Protein AF-A0A3M2GMY9-F1 (afdb_monomer_lite)

Radius of gyration: 31.48 Å; chains: 1; bounding box: 58×40×99 Å

Foldseek 3Di:
DQVQLVVCVVVVVVVSNVVVVVVPYDHDDPVVLPQWFKEKEKEQAAWAWFKDWDWDWDWDAFPVRQIAIETEIEIATDGPDDPDKKKWKWWDDPVDIDIDIWDFPDQRNVVVRVVRVVCRVVLCVPWFVPLVVLRVVVRVVVVVVVPDDDDDDDDDDDDDDDDPPPDPPVCPVVVVSVVVSVVDSYHYGGDHYPRDDDRPGGSTIIMDMDTGRFDKIWMWMAIPVRPDTDDTDIDTGGTPYYDYHYHYPHD

Secondary structure (DSSP, 8-state):
-HHHHHHHHHTT-HHHHHHHHHTTPPP--TTTTTT-EEEEEEEEEEEPPEEEEEEEEEEEE-TTS-EEEEEEEEEEEE-SS-S---EEEEEE-SS-EEEEE-EEEEEHHHHHHHHHHHHHHHHHHHHTTHHHHHHHHHHHHHHHHTTS--PPPPP-------------TT-HHHHHHHHHHTT-SEEE--PPP-----TTSEEEEEEEEEEE-SEEEEEEEEETTSS-BPPPEEEEE-TT-EEEEEEEE--

Structure (mmCIF, N/CA/C/O backbone):
data_AF-A0A3M2GMY9-F1
#
_entry.id   AF-A0A3M2GMY9-F1
#
loop_
_atom_site.group_PDB
_atom_site.id
_atom_site.type_symbol
_atom_site.label_atom_id
_atom_site.label_alt_id
_atom_site.label_comp_id
_atom_site.label_asym_id
_atom_site.label_entity_id
_atom_site.label_seq_id
_atom_site.pdbx_PDB_ins_code
_atom_site.Cartn_x
_atom_site.Cartn_y
_atom_site.Cartn_z
_atom_site.occupancy
_atom_site.B_iso_or_equiv
_atom_site.auth_seq_id
_atom_site.auth_comp_id
_atom_site.auth_asym_id
_atom_site.auth_atom_id
_atom_site.pdbx_PDB_model_num
ATOM 1 N N . LEU A 1 1 ? 4.707 -14.661 -11.065 1.00 81.62 1 LEU A N 1
ATOM 2 C CA . LEU A 1 1 ? 5.305 -15.835 -10.391 1.00 81.62 1 LEU A CA 1
ATOM 3 C C . LEU A 1 1 ? 6.779 -15.955 -10.750 1.00 81.62 1 LEU A C 1
ATOM 5 O O . LEU A 1 1 ? 7.578 -16.137 -9.848 1.00 81.62 1 LEU A O 1
ATOM 9 N N . ASP A 1 2 ? 7.147 -15.726 -12.008 1.00 83.69 2 ASP A N 1
ATOM 10 C CA . ASP A 1 2 ? 8.536 -15.824 -12.492 1.00 83.69 2 ASP A CA 1
ATOM 11 C C . ASP A 1 2 ? 9.538 -14.968 -11.713 1.00 83.69 2 ASP A C 1
ATOM 13 O O . ASP A 1 2 ? 10.601 -15.455 -11.345 1.00 83.69 2 ASP A O 1
ATOM 17 N N . ASP A 1 3 ? 9.187 -13.730 -11.347 1.00 81.19 3 ASP A N 1
ATOM 18 C CA . ASP A 1 3 ? 10.099 -12.909 -10.539 1.00 81.19 3 ASP A CA 1
ATOM 19 C C . ASP A 1 3 ? 10.319 -13.465 -9.119 1.00 81.19 3 ASP A C 1
ATOM 21 O O . ASP A 1 3 ? 11.390 -13.291 -8.534 1.00 81.19 3 ASP A O 1
ATOM 25 N N . LEU A 1 4 ? 9.331 -14.182 -8.570 1.00 88.12 4 LEU A N 1
ATOM 26 C CA . LEU A 1 4 ? 9.475 -14.874 -7.289 1.00 88.12 4 LEU A CA 1
ATOM 27 C C . LEU A 1 4 ? 10.380 -16.100 -7.435 1.00 88.12 4 LEU A C 1
ATOM 29 O O . LEU A 1 4 ? 11.251 -16.299 -6.593 1.00 88.12 4 LEU A O 1
ATOM 33 N N . VAL A 1 5 ? 10.239 -16.867 -8.524 1.00 90.12 5 VAL A N 1
ATOM 34 C CA . VAL A 1 5 ? 11.142 -17.987 -8.845 1.00 90.12 5 VAL A CA 1
ATOM 35 C C . VAL A 1 5 ? 12.574 -17.486 -9.030 1.00 90.12 5 VAL A C 1
ATOM 37 O O . VAL A 1 5 ? 13.492 -18.033 -8.421 1.00 90.12 5 VAL A O 1
ATOM 40 N N . ARG A 1 6 ? 12.777 -16.415 -9.806 1.00 85.62 6 ARG A N 1
ATOM 41 C CA . ARG A 1 6 ? 14.085 -15.778 -10.017 1.00 85.62 6 ARG A CA 1
ATOM 42 C C . ARG A 1 6 ? 14.701 -15.311 -8.706 1.00 85.62 6 ARG A C 1
ATOM 44 O O . ARG A 1 6 ? 15.844 -15.643 -8.412 1.00 85.62 6 ARG A O 1
ATOM 51 N N . THR A 1 7 ? 13.946 -14.560 -7.905 1.00 87.50 7 THR A N 1
ATOM 52 C CA . THR A 1 7 ? 14.438 -14.026 -6.628 1.00 87.50 7 THR A CA 1
ATOM 53 C C . THR A 1 7 ? 14.795 -15.152 -5.664 1.00 87.50 7 THR A C 1
ATOM 55 O O . THR A 1 7 ? 15.877 -15.127 -5.090 1.00 87.50 7 THR A O 1
ATOM 58 N N . ALA A 1 8 ? 13.941 -16.170 -5.537 1.00 91.81 8 ALA A N 1
ATOM 59 C CA . ALA A 1 8 ? 14.228 -17.335 -4.708 1.00 91.81 8 ALA A CA 1
ATOM 60 C C . ALA A 1 8 ? 15.459 -18.109 -5.213 1.00 91.81 8 ALA A C 1
ATOM 62 O O . ALA A 1 8 ? 16.300 -18.510 -4.416 1.00 91.81 8 ALA A O 1
ATOM 63 N N . THR A 1 9 ? 15.627 -18.240 -6.533 1.00 89.00 9 THR A N 1
ATOM 64 C CA . THR A 1 9 ? 16.809 -18.872 -7.146 1.00 89.00 9 THR A CA 1
ATOM 65 C C . THR A 1 9 ? 18.092 -18.099 -6.830 1.00 89.00 9 THR A C 1
ATOM 67 O O . THR A 1 9 ? 19.066 -18.694 -6.378 1.00 89.00 9 THR A O 1
ATOM 70 N N . LEU A 1 10 ? 18.090 -16.773 -7.004 1.00 86.12 10 LEU A N 1
ATOM 71 C CA . LEU A 1 10 ? 19.251 -15.915 -6.734 1.00 86.12 10 LEU A CA 1
ATOM 72 C C . LEU A 1 10 ? 19.601 -15.835 -5.242 1.00 86.12 10 LEU A C 1
ATOM 74 O O . LEU A 1 10 ? 20.776 -15.754 -4.898 1.00 86.12 10 LEU A O 1
ATOM 78 N N . MET A 1 11 ? 18.596 -15.877 -4.364 1.00 91.50 11 MET A N 1
ATOM 79 C CA . MET A 1 11 ? 18.777 -15.875 -2.907 1.00 91.50 11 MET A CA 1
ATOM 80 C C . MET A 1 11 ? 19.060 -17.271 -2.332 1.00 91.50 11 MET A C 1
ATOM 82 O O . MET A 1 11 ? 19.210 -17.404 -1.123 1.00 91.50 11 MET A O 1
ATOM 86 N N . GLN A 1 12 ? 19.132 -18.306 -3.179 1.00 91.88 12 GLN A N 1
ATOM 87 C CA . GLN A 1 12 ? 19.315 -19.707 -2.777 1.00 91.88 12 GLN A CA 1
ATOM 88 C C . GLN A 1 12 ? 18.212 -20.236 -1.835 1.00 91.88 12 GLN A C 1
ATOM 90 O O . GLN A 1 12 ? 18.436 -21.129 -1.024 1.00 91.88 12 GLN A O 1
ATOM 95 N N . PHE A 1 13 ? 16.994 -19.714 -1.969 1.00 95.88 13 PHE A N 1
ATOM 96 C CA . PHE A 1 13 ? 15.800 -20.141 -1.238 1.00 95.88 13 PHE A CA 1
ATOM 97 C C . PHE A 1 13 ? 15.106 -21.278 -1.995 1.00 95.88 13 PHE A C 1
ATOM 99 O O . PHE A 1 13 ? 14.153 -21.065 -2.748 1.00 95.88 13 PHE A O 1
ATOM 106 N N . SER A 1 14 ? 15.644 -22.493 -1.870 1.00 93.94 14 SER A N 1
ATOM 107 C CA . SER A 1 14 ? 15.208 -23.650 -2.663 1.00 93.94 14 SER A CA 1
ATOM 108 C C . SER A 1 14 ? 13.755 -24.047 -2.408 1.00 93.94 14 SER A C 1
ATOM 110 O O . SER A 1 14 ? 13.037 -24.326 -3.364 1.00 93.94 14 SER A O 1
ATOM 112 N N . GLU A 1 15 ? 13.299 -24.024 -1.152 1.00 96.38 15 GLU A N 1
ATOM 113 C CA . GLU A 1 15 ? 11.921 -24.398 -0.803 1.00 96.38 15 GLU A CA 1
ATOM 114 C C . GLU A 1 15 ? 10.902 -23.433 -1.423 1.00 96.38 15 GLU A C 1
ATOM 116 O O . GLU A 1 15 ? 9.921 -23.849 -2.043 1.00 96.38 15 GLU A O 1
ATOM 121 N N . GLU A 1 16 ? 11.149 -22.127 -1.315 1.00 95.38 16 GLU A N 1
ATOM 122 C CA . GLU A 1 16 ? 10.315 -21.090 -1.910 1.00 95.38 16 GLU A CA 1
ATOM 123 C C . GLU A 1 16 ? 10.342 -21.156 -3.432 1.00 95.38 16 GLU A C 1
ATOM 125 O O . GLU A 1 16 ? 9.288 -21.062 -4.064 1.00 95.38 16 GLU A O 1
ATOM 130 N N . ARG A 1 17 ? 11.524 -21.351 -4.030 1.00 94.75 17 ARG A N 1
ATOM 131 C CA . ARG A 1 17 ? 11.668 -21.528 -5.478 1.00 94.75 17 ARG A CA 1
ATOM 132 C C . ARG A 1 17 ? 10.787 -22.676 -5.957 1.00 94.75 17 ARG A C 1
ATOM 134 O O . ARG A 1 17 ? 9.989 -22.476 -6.870 1.00 94.75 17 ARG A O 1
ATOM 141 N N . ASP A 1 18 ? 10.899 -23.842 -5.330 1.00 95.69 18 ASP A N 1
ATOM 142 C CA . ASP A 1 18 ? 10.163 -25.045 -5.728 1.00 95.69 18 ASP A CA 1
ATOM 143 C C . ASP A 1 18 ? 8.656 -24.859 -5.527 1.00 95.69 18 ASP A C 1
ATOM 145 O O . ASP A 1 18 ? 7.854 -25.228 -6.387 1.00 95.69 18 ASP A O 1
ATOM 149 N N . ARG A 1 19 ? 8.259 -24.171 -4.451 1.00 96.44 19 ARG A N 1
ATOM 150 C CA . ARG A 1 19 ? 6.870 -23.767 -4.223 1.00 96.44 19 ARG A CA 1
ATOM 151 C C . ARG A 1 19 ? 6.339 -22.851 -5.327 1.00 96.44 19 ARG A C 1
ATOM 153 O O . ARG A 1 19 ? 5.201 -23.023 -5.761 1.00 96.44 19 ARG A O 1
ATOM 160 N N . PHE A 1 20 ? 7.116 -21.866 -5.774 1.00 95.19 20 PHE A N 1
ATOM 161 C CA . PHE A 1 20 ? 6.693 -20.946 -6.832 1.00 95.19 20 PHE A CA 1
ATOM 162 C C . PHE A 1 20 ? 6.674 -21.609 -8.212 1.00 95.19 20 PHE A C 1
ATOM 164 O O . PHE A 1 20 ? 5.768 -21.322 -8.993 1.00 95.19 20 PHE A O 1
ATOM 171 N N . LEU A 1 21 ? 7.606 -22.525 -8.488 1.00 93.94 21 LEU A N 1
ATOM 172 C CA . LEU A 1 21 ? 7.587 -23.376 -9.681 1.00 93.94 21 LEU A CA 1
ATOM 173 C C . LEU A 1 21 ? 6.323 -24.244 -9.712 1.00 93.94 21 LEU A C 1
ATOM 175 O O . LEU A 1 21 ? 5.591 -24.234 -10.698 1.00 93.94 21 LEU A O 1
ATOM 179 N N . ALA A 1 22 ? 5.999 -24.914 -8.601 1.00 95.88 22 A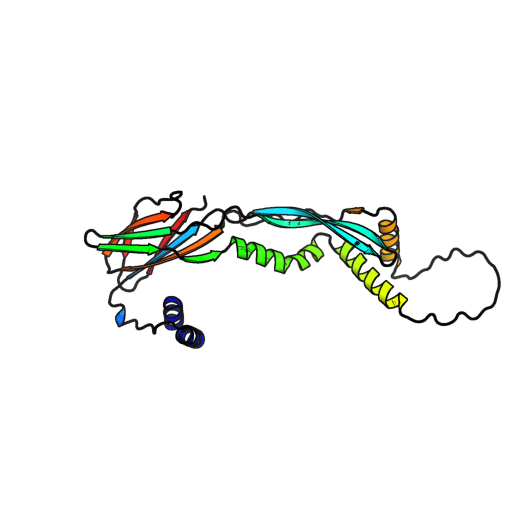LA A N 1
ATOM 180 C CA . ALA A 1 22 ? 4.787 -25.724 -8.474 1.00 95.88 22 ALA A CA 1
ATOM 181 C C . ALA A 1 22 ? 3.494 -24.898 -8.614 1.00 95.88 22 ALA A C 1
ATOM 183 O O . ALA A 1 22 ? 2.479 -25.407 -9.083 1.00 95.88 22 ALA A O 1
ATOM 184 N N . ALA A 1 23 ? 3.528 -23.614 -8.246 1.00 95.00 23 ALA A N 1
AT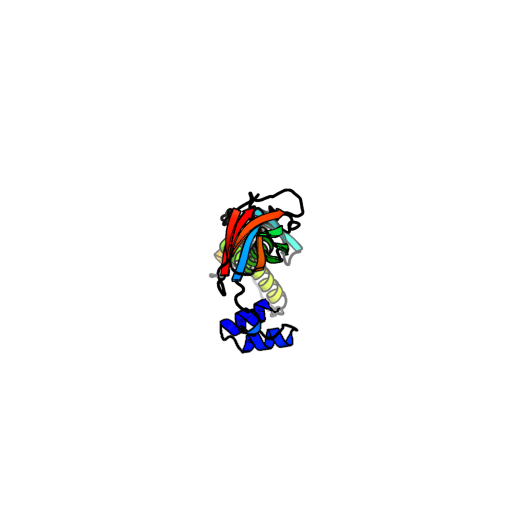OM 185 C CA . ALA A 1 23 ? 2.423 -22.678 -8.442 1.00 95.00 23 ALA A CA 1
ATOM 186 C C . ALA A 1 23 ? 2.291 -22.159 -9.892 1.00 95.00 23 ALA A C 1
ATOM 188 O O . ALA A 1 23 ? 1.403 -21.348 -10.156 1.00 95.00 23 ALA A O 1
ATOM 189 N N . GLY A 1 24 ? 3.148 -22.606 -10.819 1.00 92.44 24 GLY A N 1
ATOM 190 C CA . GLY A 1 24 ? 3.119 -22.240 -12.239 1.00 92.44 24 GLY A CA 1
ATOM 191 C C . GLY A 1 24 ? 4.148 -21.187 -12.656 1.00 92.44 24 GLY A C 1
ATOM 192 O O . GLY A 1 24 ? 3.991 -20.584 -13.712 1.00 92.44 24 GLY A O 1
ATOM 193 N N . GLY A 1 25 ? 5.165 -20.914 -11.835 1.00 89.56 25 GLY A N 1
ATOM 194 C CA . GLY A 1 25 ? 6.296 -20.076 -12.236 1.00 89.56 25 GLY A CA 1
ATOM 195 C C . GLY A 1 25 ? 7.268 -20.813 -13.160 1.00 89.56 25 GLY A C 1
ATOM 196 O O . GLY A 1 25 ? 7.406 -22.034 -13.086 1.00 89.56 25 GLY A O 1
ATOM 197 N N . HIS A 1 26 ? 7.971 -20.069 -14.010 1.00 90.25 26 HIS A N 1
ATOM 198 C CA . HIS A 1 26 ? 8.968 -20.632 -14.919 1.00 90.25 26 HIS A CA 1
ATOM 199 C C . HIS A 1 26 ? 10.367 -20.718 -14.284 1.00 90.25 26 HIS A C 1
ATOM 201 O O . HIS A 1 26 ? 10.736 -19.818 -13.523 1.00 90.25 26 HIS A O 1
ATOM 207 N N . PRO A 1 27 ? 11.161 -21.769 -14.592 1.00 86.38 27 PRO A N 1
ATOM 208 C CA . PRO A 1 27 ? 12.556 -21.861 -14.175 1.00 86.38 27 PRO A CA 1
ATOM 209 C C . PRO A 1 27 ? 13.344 -20.627 -14.594 1.00 86.38 27 PRO A C 1
ATOM 211 O O . PRO A 1 27 ? 13.257 -20.181 -15.736 1.00 86.38 27 PRO A O 1
ATOM 214 N N . TYR A 1 28 ? 14.121 -20.092 -13.656 1.00 82.56 28 TYR A N 1
ATOM 215 C CA . TYR A 1 28 ? 15.036 -19.005 -13.948 1.00 82.56 28 TYR A CA 1
ATOM 216 C C . TYR A 1 28 ? 16.372 -19.571 -14.421 1.00 82.56 28 TYR A C 1
ATOM 218 O O . TYR A 1 28 ? 17.081 -20.200 -13.634 1.00 82.56 28 TYR A O 1
ATOM 226 N N . ASP A 1 29 ? 16.711 -19.326 -15.683 1.00 76.31 29 ASP A N 1
ATOM 227 C CA . ASP A 1 29 ? 18.039 -19.586 -16.224 1.00 76.31 29 ASP A CA 1
ATOM 228 C C . ASP A 1 29 ? 18.727 -18.247 -16.564 1.00 76.31 29 ASP A C 1
ATOM 230 O O . ASP A 1 29 ? 18.320 -17.556 -17.504 1.00 76.31 29 ASP A O 1
ATOM 234 N N . PRO A 1 30 ? 19.770 -17.852 -15.810 1.00 67.06 30 PRO A N 1
ATOM 235 C CA . PRO A 1 30 ? 20.496 -16.612 -16.065 1.00 67.06 30 PRO A CA 1
ATOM 236 C C . PRO A 1 30 ? 21.234 -16.615 -17.413 1.00 67.06 30 PRO A C 1
ATOM 238 O O . PRO A 1 30 ? 21.613 -15.547 -17.887 1.00 67.06 30 PRO A O 1
ATOM 241 N N . ALA A 1 31 ? 21.443 -17.777 -18.046 1.00 65.56 31 ALA A N 1
ATOM 242 C CA . ALA A 1 31 ? 22.054 -17.859 -19.369 1.00 65.56 31 ALA A CA 1
ATOM 243 C C . ALA A 1 31 ? 21.086 -17.466 -20.500 1.00 65.56 31 ALA A C 1
ATOM 245 O O . ALA A 1 31 ? 21.539 -17.010 -21.550 1.00 65.56 31 ALA A O 1
ATOM 246 N N . THR A 1 32 ? 19.768 -17.595 -20.299 1.00 63.25 32 THR A N 1
ATOM 247 C CA . THR A 1 32 ? 18.759 -17.280 -21.327 1.00 63.25 32 THR A CA 1
ATOM 248 C C . THR A 1 32 ? 18.362 -15.800 -21.366 1.00 63.25 32 THR A C 1
ATOM 250 O O . THR A 1 32 ? 17.859 -15.340 -22.387 1.00 63.25 32 THR A O 1
ATOM 253 N N . GLU A 1 33 ? 18.610 -15.031 -20.298 1.00 64.31 33 GLU A N 1
ATOM 254 C CA . GLU A 1 33 ? 18.360 -13.575 -20.249 1.00 64.31 33 GLU A CA 1
ATOM 255 C C . GLU A 1 33 ? 19.404 -12.743 -21.023 1.00 64.31 33 GLU A C 1
ATOM 257 O O . GLU A 1 33 ? 19.238 -11.533 -21.180 1.00 64.31 33 GLU A O 1
ATOM 262 N N . GLY A 1 34 ? 20.462 -13.371 -21.547 1.00 68.25 34 GLY A N 1
ATOM 263 C CA . GLY A 1 34 ? 21.512 -12.691 -22.306 1.00 68.25 34 GLY A CA 1
ATOM 264 C C . GLY A 1 34 ? 22.198 -11.574 -21.509 1.00 68.25 34 GLY A C 1
ATOM 265 O O . GLY A 1 34 ? 22.395 -11.665 -20.297 1.00 68.25 34 GLY A O 1
ATOM 266 N N . ASP A 1 35 ? 22.572 -10.498 -22.199 1.00 82.94 35 ASP A N 1
ATOM 267 C CA . ASP A 1 35 ? 23.180 -9.307 -21.593 1.00 82.94 35 ASP A CA 1
ATOM 268 C C . ASP A 1 35 ? 22.142 -8.224 -21.241 1.00 82.94 35 ASP A C 1
ATOM 270 O O . ASP A 1 35 ? 22.479 -7.047 -21.124 1.00 82.94 35 ASP A O 1
ATOM 274 N N . LEU A 1 36 ? 20.865 -8.594 -21.066 1.00 88.19 36 LEU A N 1
ATOM 275 C CA . LEU A 1 36 ? 19.815 -7.643 -20.696 1.00 88.19 36 LEU A CA 1
ATOM 276 C C . LEU A 1 36 ? 20.062 -7.054 -19.297 1.00 88.19 36 LEU A C 1
ATOM 278 O O . LEU A 1 36 ? 20.514 -7.725 -18.366 1.00 88.19 36 LEU A O 1
ATOM 282 N N . GLY A 1 37 ? 19.739 -5.773 -19.140 1.00 91.06 37 GLY A N 1
ATOM 283 C CA . GLY A 1 37 ? 19.599 -5.109 -17.849 1.00 91.06 37 GLY A CA 1
ATOM 284 C C . GLY A 1 37 ? 18.142 -5.075 -17.387 1.00 91.06 37 GLY A C 1
ATOM 285 O O . GLY A 1 37 ? 17.209 -5.280 -18.162 1.00 91.06 37 GLY A O 1
ATOM 286 N N . SER A 1 38 ? 17.932 -4.804 -16.100 1.00 91.44 38 SER A N 1
ATOM 287 C CA . SER A 1 38 ? 16.604 -4.652 -15.496 1.00 91.44 38 SER A CA 1
ATOM 288 C C . SER A 1 38 ? 16.359 -3.204 -15.088 1.00 91.44 38 SER A C 1
ATOM 290 O O . SER A 1 38 ? 17.142 -2.634 -14.336 1.00 91.44 38 SER A O 1
ATOM 292 N N . LEU A 1 39 ? 15.227 -2.630 -15.483 1.00 95.50 39 LEU A N 1
ATOM 293 C CA . LEU A 1 39 ? 14.719 -1.378 -14.928 1.00 95.50 39 LEU A CA 1
ATOM 294 C C . LEU A 1 39 ? 13.598 -1.691 -13.940 1.00 95.50 39 LEU A C 1
ATOM 296 O O . LEU A 1 39 ? 12.550 -2.185 -14.354 1.00 95.50 39 LEU A O 1
ATOM 300 N N . LEU A 1 40 ? 13.796 -1.399 -12.652 1.00 96.44 40 LEU A N 1
ATOM 301 C CA . LEU A 1 40 ? 12.751 -1.486 -11.632 1.00 96.44 40 LEU A CA 1
ATOM 302 C C . LEU A 1 40 ? 12.290 -0.085 -11.225 1.00 96.44 40 LEU A C 1
ATOM 304 O O . LEU A 1 40 ? 13.024 0.674 -10.593 1.00 96.44 40 LEU A O 1
ATOM 308 N N . VAL A 1 41 ? 11.041 0.229 -11.542 1.00 97.62 41 VAL A N 1
ATOM 309 C CA . VAL A 1 41 ? 10.399 1.483 -11.153 1.00 97.62 41 VAL A CA 1
ATOM 310 C C . VAL A 1 41 ? 9.563 1.247 -9.900 1.00 97.62 41 VAL A C 1
ATOM 312 O O . VAL A 1 41 ? 8.634 0.437 -9.910 1.00 97.62 41 VAL A O 1
ATOM 315 N N . VAL A 1 42 ? 9.896 1.958 -8.825 1.00 97.62 42 VAL A N 1
ATOM 316 C CA . VAL A 1 42 ? 9.189 1.955 -7.541 1.00 97.62 42 VAL A CA 1
ATOM 317 C C . VAL A 1 42 ? 8.328 3.205 -7.462 1.00 97.62 42 VAL A C 1
ATOM 319 O O . VAL A 1 42 ? 8.844 4.315 -7.487 1.00 97.62 42 VAL A O 1
ATOM 322 N N . ILE A 1 43 ? 7.015 3.036 -7.369 1.00 96.50 43 ILE A N 1
ATOM 323 C CA . ILE A 1 43 ? 6.058 4.138 -7.444 1.00 96.50 43 ILE A CA 1
ATOM 324 C C . ILE A 1 43 ? 5.320 4.257 -6.115 1.00 96.50 43 ILE A C 1
ATOM 326 O O . ILE A 1 43 ? 4.617 3.335 -5.690 1.00 96.50 43 ILE A O 1
ATOM 330 N N . TYR A 1 44 ? 5.463 5.407 -5.465 1.00 95.69 44 TYR A N 1
ATOM 331 C CA . TYR A 1 44 ? 4.719 5.780 -4.267 1.00 95.69 44 TYR A CA 1
ATOM 332 C C . TYR A 1 44 ? 3.411 6.440 -4.683 1.00 95.69 44 TYR A C 1
ATOM 334 O O . TYR A 1 44 ? 3.396 7.571 -5.153 1.00 95.69 44 TYR A O 1
ATOM 342 N N . ALA A 1 45 ? 2.314 5.698 -4.548 1.00 93.81 45 ALA A N 1
ATOM 343 C CA . ALA A 1 45 ? 1.022 6.065 -5.104 1.00 93.81 45 ALA A CA 1
ATOM 344 C C . ALA A 1 45 ? 0.054 6.549 -4.020 1.00 93.81 45 ALA A C 1
ATOM 346 O O . ALA A 1 45 ? -0.332 5.788 -3.124 1.00 93.81 45 ALA A O 1
ATOM 347 N N . GLY A 1 46 ? -0.378 7.803 -4.155 1.00 91.94 46 GLY A N 1
ATOM 348 C CA . GLY A 1 46 ? -1.395 8.456 -3.341 1.00 91.94 46 GLY A CA 1
ATOM 349 C C . GLY A 1 46 ? -0.978 8.729 -1.897 1.00 91.94 46 GLY A C 1
ATOM 350 O O . GLY A 1 46 ? -0.018 8.170 -1.369 1.00 91.94 46 GLY A O 1
ATOM 351 N N . LYS A 1 47 ? -1.749 9.572 -1.210 1.00 91.56 47 LYS A N 1
ATOM 352 C CA . LYS A 1 47 ? -1.557 9.852 0.221 1.00 91.56 47 LYS A CA 1
ATOM 353 C C . LYS A 1 47 ? -1.953 8.668 1.102 1.00 91.56 47 LYS A C 1
ATOM 355 O O . LYS A 1 47 ? -3.117 8.266 1.105 1.00 91.56 47 LYS A O 1
ATOM 360 N N . GLY A 1 48 ? -1.027 8.188 1.935 1.00 92.50 48 GLY A N 1
ATOM 361 C CA . GLY A 1 48 ? -1.308 7.154 2.936 1.00 92.50 48 GLY A CA 1
ATOM 362 C C . GLY A 1 48 ? -2.389 7.565 3.940 1.00 92.50 48 GLY A C 1
ATOM 363 O O . GLY A 1 48 ? -2.728 8.751 4.040 1.00 92.50 48 GLY A O 1
ATOM 364 N N . PRO A 1 49 ? -2.963 6.616 4.695 1.00 93.69 49 PRO A N 1
ATOM 365 C CA . PRO A 1 49 ? -4.064 6.900 5.608 1.00 93.69 49 PRO A CA 1
ATOM 366 C C . PRO A 1 49 ? -3.637 7.823 6.756 1.00 93.69 49 PRO A C 1
ATOM 368 O O . PRO A 1 49 ? -2.466 7.899 7.125 1.00 93.69 49 PRO A O 1
ATOM 371 N N . ILE A 1 50 ? -4.606 8.509 7.359 1.00 94.38 50 ILE A N 1
ATOM 372 C CA . ILE A 1 50 ? -4.406 9.262 8.605 1.00 94.38 50 ILE A CA 1
ATOM 373 C C . ILE A 1 50 ? -5.118 8.568 9.749 1.00 94.38 50 ILE A C 1
ATOM 375 O O . ILE A 1 50 ? -6.178 7.983 9.568 1.00 94.38 50 ILE A O 1
ATOM 379 N N . LYS A 1 51 ? -4.543 8.639 10.941 1.00 94.25 51 LYS A N 1
ATOM 380 C CA . LYS A 1 51 ? -5.160 8.104 12.148 1.00 94.25 51 LYS A CA 1
ATOM 381 C C . LYS A 1 51 ? -5.981 9.207 12.813 1.00 94.25 51 LYS A C 1
ATOM 383 O O . LYS A 1 51 ? -5.445 10.272 13.109 1.00 94.25 51 LYS A O 1
ATOM 388 N N . VAL A 1 52 ? -7.268 8.959 13.014 1.00 93.62 52 VAL A N 1
ATOM 389 C CA . VAL A 1 52 ? -8.224 9.877 13.646 1.00 93.62 52 VAL A CA 1
ATOM 390 C C . VAL A 1 52 ? -8.809 9.240 14.901 1.00 93.62 52 VAL A C 1
ATOM 392 O O . VAL A 1 52 ? -8.842 8.016 15.022 1.00 93.62 52 VAL A O 1
ATOM 395 N N . GLU A 1 53 ? -9.249 10.063 15.847 1.00 91.88 53 GLU A N 1
ATOM 396 C CA . GLU A 1 53 ? -10.003 9.589 17.008 1.00 91.88 53 GLU A CA 1
ATOM 397 C C . GLU A 1 53 ? -11.469 9.391 16.613 1.00 91.88 53 GLU A C 1
ATOM 399 O O . GLU A 1 53 ? -12.073 10.230 15.948 1.00 91.88 53 GLU A O 1
ATOM 404 N N . THR A 1 54 ? -12.050 8.271 17.020 1.00 89.12 54 THR A N 1
ATOM 405 C CA . THR A 1 54 ? -13.480 7.990 16.925 1.00 89.12 54 THR A CA 1
ATOM 406 C C . THR A 1 54 ? -13.985 7.616 18.308 1.00 89.12 54 THR A C 1
ATOM 408 O O . THR A 1 54 ? -13.401 6.765 18.973 1.00 89.12 54 THR A O 1
ATOM 411 N N . ARG A 1 55 ? -15.078 8.243 18.747 1.00 87.12 55 ARG A N 1
ATOM 412 C CA . ARG A 1 55 ? -15.736 7.905 20.011 1.00 87.12 55 ARG A CA 1
ATOM 413 C C . ARG A 1 55 ? -16.831 6.888 19.749 1.00 87.12 55 ARG A C 1
ATOM 415 O O . ARG A 1 55 ? -17.864 7.215 19.166 1.00 87.12 55 ARG A O 1
ATOM 422 N N . THR A 1 56 ? -16.594 5.657 20.173 1.00 82.12 56 THR A N 1
ATOM 423 C CA . THR A 1 56 ? -17.550 4.561 20.031 1.00 82.12 56 THR A CA 1
ATOM 424 C C . THR A 1 56 ? -18.313 4.392 21.335 1.00 82.12 56 THR A C 1
ATOM 426 O O . THR A 1 56 ? -17.712 4.302 22.406 1.00 82.12 56 THR A O 1
ATOM 429 N N . ARG A 1 57 ? -19.643 4.335 21.239 1.00 85.00 57 ARG A N 1
ATOM 430 C CA . ARG A 1 57 ? -20.516 3.980 22.359 1.00 85.00 57 ARG A CA 1
ATOM 431 C C . ARG A 1 57 ? -20.746 2.475 22.356 1.00 85.00 57 ARG A C 1
ATOM 433 O O . ARG A 1 57 ? -21.206 1.925 21.360 1.00 85.00 57 ARG A O 1
ATOM 440 N N . VAL A 1 58 ? -20.402 1.822 23.457 1.00 80.62 58 VAL A N 1
ATOM 441 C CA . VAL A 1 58 ? -20.591 0.389 23.676 1.00 80.62 58 VAL A CA 1
ATOM 442 C C . VAL A 1 58 ? -21.628 0.230 24.775 1.00 80.62 58 VAL A C 1
ATOM 444 O O . VAL A 1 58 ? -21.366 0.579 25.922 1.00 80.62 58 VAL A O 1
ATOM 447 N N . SER A 1 59 ? -22.802 -0.281 24.422 1.00 83.12 59 SER A N 1
ATOM 448 C CA . SER A 1 59 ? -23.896 -0.509 25.365 1.00 83.12 59 SER A CA 1
ATOM 449 C C . SER A 1 59 ? -23.994 -1.995 25.682 1.00 83.12 59 SER A C 1
ATOM 451 O O . SER A 1 59 ? -24.142 -2.812 24.773 1.00 83.12 59 SER A O 1
ATOM 453 N N . ILE A 1 60 ? -23.884 -2.350 26.960 1.00 80.44 60 ILE A N 1
ATOM 454 C CA . ILE A 1 60 ? -23.915 -3.739 27.424 1.00 80.44 60 ILE A CA 1
ATOM 455 C C . ILE A 1 60 ? -24.965 -3.863 28.532 1.00 80.44 60 ILE A C 1
ATOM 457 O O . ILE A 1 60 ? -24.862 -3.152 29.533 1.00 80.44 60 ILE A O 1
ATOM 461 N N . PRO A 1 61 ? -25.974 -4.739 28.379 1.00 79.44 61 PRO A N 1
ATOM 462 C CA . PRO A 1 61 ? -26.909 -5.029 29.455 1.00 79.44 61 PRO A CA 1
ATOM 463 C C . PRO A 1 61 ? -26.215 -5.825 30.563 1.00 79.44 61 PRO A C 1
ATOM 465 O O . PRO A 1 61 ? -25.442 -6.747 30.296 1.00 79.44 61 PRO A O 1
ATOM 468 N N . ASP A 1 62 ? -26.502 -5.477 31.810 1.00 79.06 62 ASP A N 1
ATOM 469 C CA . ASP A 1 62 ? -26.108 -6.268 32.968 1.00 79.06 62 ASP A CA 1
ATOM 470 C C . ASP A 1 62 ? -27.080 -7.434 33.228 1.00 79.06 62 ASP A C 1
ATOM 472 O O . ASP A 1 62 ? -28.113 -7.597 32.572 1.00 79.06 62 ASP A O 1
ATOM 476 N N . SER A 1 63 ? -26.766 -8.263 34.224 1.00 75.31 63 SER A N 1
ATOM 477 C CA . SER A 1 63 ? -27.593 -9.411 34.618 1.00 75.31 63 SER A CA 1
ATOM 478 C C . SER A 1 63 ? -28.935 -9.051 35.273 1.00 75.31 63 SER A C 1
ATOM 480 O O . SER A 1 63 ? -29.690 -9.962 35.632 1.00 75.31 63 SER A O 1
ATOM 482 N N . SER A 1 64 ? -29.218 -7.764 35.476 1.00 78.19 64 SER A N 1
ATOM 483 C CA . SER A 1 64 ? -30.515 -7.207 35.884 1.00 78.19 64 SER A CA 1
ATOM 484 C C . SER A 1 64 ? -31.291 -6.584 34.718 1.00 78.19 64 SER A C 1
ATOM 486 O O . SER A 1 64 ? -32.428 -6.168 34.916 1.00 78.19 64 SER A O 1
ATOM 488 N N . GLY A 1 65 ? -30.724 -6.553 33.508 1.00 75.81 65 GLY A N 1
ATOM 489 C CA . GLY A 1 65 ? -31.347 -5.956 32.326 1.00 75.81 65 GLY A CA 1
ATOM 490 C C . GLY A 1 65 ? -31.126 -4.446 32.195 1.00 75.81 65 GLY A C 1
ATOM 491 O O . GLY A 1 65 ? -31.666 -3.841 31.272 1.00 75.81 65 GLY A O 1
ATOM 492 N N . ILE A 1 66 ? -30.326 -3.831 33.071 1.00 80.81 66 ILE A N 1
ATOM 493 C CA . ILE A 1 66 ? -29.959 -2.415 32.967 1.00 80.81 66 ILE A CA 1
ATOM 494 C C . ILE A 1 66 ? -28.852 -2.284 31.922 1.00 80.81 66 ILE A C 1
ATOM 496 O O . ILE A 1 66 ? -27.846 -2.992 31.969 1.00 80.81 66 ILE A O 1
ATOM 500 N N . VAL A 1 67 ? -29.037 -1.381 30.961 1.00 81.06 67 VAL A N 1
ATOM 501 C CA . VAL A 1 67 ? -28.071 -1.144 29.883 1.00 81.06 67 VAL A CA 1
ATOM 502 C C . VAL A 1 67 ? -27.037 -0.118 30.328 1.00 81.06 67 VAL A C 1
ATOM 504 O O . VAL A 1 67 ? -27.353 1.056 30.498 1.00 81.06 67 VAL A O 1
ATOM 507 N N . HIS A 1 68 ? -25.785 -0.553 30.447 1.00 79.88 68 HIS A N 1
ATOM 508 C CA . HIS A 1 68 ? -24.646 0.310 30.753 1.00 79.88 68 HIS A CA 1
ATOM 509 C C . HIS A 1 68 ? -23.991 0.764 29.454 1.00 79.88 68 HIS A C 1
ATOM 511 O O . HIS A 1 68 ? -23.560 -0.069 28.654 1.00 79.88 68 HIS A O 1
ATOM 517 N N . THR A 1 69 ? -23.918 2.075 29.225 1.00 81.75 69 THR A N 1
ATOM 518 C CA . THR A 1 69 ? -23.310 2.648 28.018 1.00 81.75 69 THR A CA 1
ATOM 519 C C . THR A 1 69 ? -21.948 3.245 28.331 1.00 81.75 69 THR A C 1
ATOM 521 O O . THR A 1 69 ? -21.828 4.193 29.098 1.00 81.75 69 THR A O 1
ATOM 524 N N . PHE A 1 70 ? -20.918 2.728 27.675 1.00 79.94 70 PHE A N 1
ATOM 525 C CA . PHE A 1 70 ? -19.544 3.194 27.794 1.00 79.94 70 PHE A CA 1
ATOM 526 C C . PHE A 1 70 ? -19.155 3.980 26.547 1.00 79.94 70 PHE A C 1
ATOM 528 O O . PHE A 1 70 ? -19.301 3.481 25.432 1.00 79.94 70 PHE A O 1
ATOM 535 N N . THR A 1 71 ? -18.625 5.189 26.715 1.00 82.25 71 THR A N 1
ATOM 536 C CA . THR A 1 71 ? -18.028 5.947 25.604 1.00 82.25 71 THR A CA 1
ATOM 537 C C . THR A 1 71 ? -16.518 5.761 25.622 1.00 82.25 71 THR A C 1
ATOM 539 O O . THR A 1 71 ? -15.878 6.124 26.605 1.00 82.25 71 THR A O 1
ATOM 542 N N . VAL A 1 72 ? -15.955 5.212 24.541 1.00 81.81 72 VAL A N 1
ATOM 543 C CA . VAL A 1 72 ? -14.521 4.907 24.417 1.00 81.81 72 VAL A CA 1
ATOM 544 C C . VAL A 1 72 ? -13.937 5.634 23.206 1.00 81.81 72 VAL A C 1
ATOM 546 O O . VAL A 1 72 ? -14.436 5.472 22.089 1.00 81.81 72 VAL A O 1
ATOM 549 N N . ALA A 1 73 ? -12.869 6.413 23.403 1.00 84.69 73 ALA A N 1
ATOM 550 C CA . ALA A 1 73 ? -12.090 6.968 22.298 1.00 84.69 73 ALA A CA 1
ATOM 551 C C . ALA A 1 73 ? -11.137 5.916 21.736 1.00 84.69 73 ALA A C 1
ATOM 553 O O . ALA A 1 73 ? -10.290 5.364 22.440 1.00 84.69 73 ALA A O 1
ATOM 554 N N . LEU A 1 74 ? -11.266 5.654 20.441 1.00 86.94 74 LEU A N 1
ATOM 555 C CA . LEU A 1 74 ? -10.456 4.683 19.731 1.00 86.94 74 LEU A CA 1
ATOM 556 C C . LEU A 1 74 ? -9.816 5.315 18.509 1.00 86.94 74 LEU A C 1
ATOM 558 O O . LEU A 1 74 ? -10.443 6.117 17.813 1.00 86.94 74 LEU A O 1
ATOM 562 N N . PRO A 1 75 ? -8.574 4.932 18.202 1.00 90.81 75 PRO A N 1
ATOM 563 C CA . PRO A 1 75 ? -7.997 5.291 16.931 1.00 90.81 75 PRO A CA 1
ATOM 564 C C . PRO A 1 75 ? -8.681 4.535 15.790 1.00 90.81 75 PRO A C 1
ATOM 566 O O . PRO A 1 75 ? -8.970 3.345 15.902 1.00 90.81 75 PRO A O 1
ATOM 569 N N . LYS A 1 76 ? -8.834 5.205 14.652 1.00 92.44 76 LYS A N 1
ATOM 570 C CA . LYS A 1 76 ? -9.251 4.615 13.381 1.00 92.44 76 LYS A CA 1
ATOM 571 C C . LYS A 1 76 ? -8.391 5.179 12.255 1.00 92.44 76 LYS A C 1
ATOM 573 O O . LYS A 1 76 ? -8.109 6.375 12.239 1.00 92.44 76 LYS A O 1
ATOM 578 N N . PHE A 1 77 ? -7.966 4.340 11.313 1.00 93.69 77 PHE A N 1
ATOM 579 C CA . PHE A 1 77 ? -7.354 4.838 10.083 1.00 93.69 77 PHE A CA 1
ATOM 580 C C . PHE A 1 77 ? -8.438 5.297 9.103 1.00 93.69 77 PHE A C 1
ATOM 582 O O . PHE A 1 77 ? -9.408 4.590 8.846 1.00 93.69 77 PHE A O 1
ATOM 589 N N . GLN A 1 78 ? -8.263 6.497 8.564 1.00 92.50 78 GLN A N 1
ATOM 590 C CA . GLN A 1 78 ? -9.075 7.076 7.510 1.00 92.50 78 GLN A CA 1
ATOM 591 C C . GLN A 1 78 ? -8.248 7.097 6.214 1.00 92.50 78 GLN A C 1
ATOM 593 O O . GLN A 1 78 ? -7.226 7.795 6.154 1.00 92.50 78 GLN A O 1
ATOM 598 N N . PRO A 1 79 ? -8.657 6.338 5.182 1.00 91.69 79 PRO A N 1
ATOM 599 C CA . PRO A 1 79 ? -8.033 6.379 3.865 1.00 91.69 79 PRO A CA 1
ATOM 600 C C . PRO A 1 79 ? -8.074 7.789 3.265 1.00 91.69 79 PRO A C 1
ATOM 602 O O . PRO A 1 79 ? -9.082 8.486 3.377 1.00 91.69 79 PRO A O 1
ATOM 605 N N . ARG A 1 80 ? -6.990 8.199 2.597 1.00 89.44 80 ARG A N 1
ATOM 606 C CA . ARG A 1 80 ? -6.926 9.453 1.816 1.00 89.44 80 ARG A CA 1
ATOM 607 C C . ARG A 1 80 ? -6.828 9.226 0.306 1.00 89.44 80 ARG A C 1
ATOM 609 O O . ARG A 1 80 ? -6.894 10.179 -0.458 1.00 89.44 80 ARG A O 1
ATOM 616 N N . TYR A 1 81 ? -6.705 7.974 -0.113 1.00 80.12 81 TYR A N 1
ATOM 617 C CA . TYR A 1 81 ? -6.555 7.552 -1.498 1.00 80.12 81 TYR A CA 1
ATOM 618 C C . TYR A 1 81 ? -7.506 6.382 -1.766 1.00 80.12 81 TYR A C 1
ATOM 620 O O . TYR A 1 81 ? -7.628 5.487 -0.932 1.00 80.12 81 TYR A O 1
ATOM 628 N N . GLN A 1 82 ? -8.194 6.393 -2.912 1.00 66.56 82 GLN A N 1
ATOM 629 C CA . GLN A 1 82 ? -9.283 5.450 -3.216 1.00 66.56 82 GLN A CA 1
ATOM 630 C C . GLN A 1 82 ? -8.913 4.348 -4.231 1.00 66.56 82 GLN A C 1
ATOM 632 O O . GLN A 1 82 ? -9.782 3.790 -4.896 1.00 66.56 82 GLN A O 1
ATOM 637 N N . GLY A 1 83 ? -7.628 3.996 -4.356 1.00 64.88 83 GLY A N 1
ATOM 638 C CA . GLY A 1 83 ? -7.225 2.674 -4.864 1.00 64.88 83 GLY A CA 1
ATOM 639 C C . GLY A 1 83 ? -7.343 2.409 -6.371 1.00 64.88 83 GLY A C 1
ATOM 640 O O . GLY A 1 83 ? -7.147 1.268 -6.784 1.00 64.88 83 GLY A O 1
ATOM 641 N N . ARG A 1 84 ? -7.635 3.411 -7.211 1.00 73.56 84 ARG A N 1
ATOM 642 C CA . ARG A 1 84 ? -7.886 3.208 -8.658 1.00 73.56 84 ARG A CA 1
ATOM 643 C C . ARG A 1 84 ? -6.707 3.501 -9.593 1.00 73.56 84 ARG A C 1
ATOM 645 O O . ARG A 1 84 ? -6.813 3.238 -10.792 1.00 73.56 84 ARG A O 1
ATOM 652 N N . ARG A 1 85 ? -5.584 4.006 -9.078 1.00 86.56 85 ARG A N 1
ATOM 653 C CA . ARG A 1 85 ? -4.445 4.395 -9.916 1.00 86.56 85 ARG A CA 1
ATOM 654 C C . ARG A 1 85 ? -3.556 3.199 -10.249 1.00 86.56 85 ARG A C 1
ATOM 656 O O . ARG A 1 85 ? -3.192 2.393 -9.385 1.00 86.56 85 ARG A O 1
ATOM 663 N N . ARG A 1 86 ? -3.197 3.091 -11.520 1.00 93.75 86 ARG A N 1
ATOM 664 C CA . ARG A 1 86 ? -2.150 2.221 -12.065 1.00 93.75 86 ARG A CA 1
ATOM 665 C C . ARG A 1 86 ? -1.296 3.066 -12.987 1.00 93.75 86 ARG A C 1
ATOM 667 O O . ARG A 1 86 ? -1.801 4.006 -13.597 1.00 93.75 86 ARG A O 1
ATOM 674 N N . TYR A 1 87 ? -0.029 2.718 -13.107 1.00 96.00 87 TYR A N 1
ATOM 675 C CA . TYR A 1 87 ? 0.919 3.504 -13.872 1.00 96.00 87 TYR A CA 1
ATOM 676 C C . TYR A 1 87 ? 1.327 2.750 -15.121 1.00 96.00 87 TYR A C 1
ATOM 678 O O . TYR A 1 87 ? 1.605 1.550 -15.086 1.00 96.00 87 TYR A O 1
ATOM 686 N N . LYS A 1 88 ? 1.356 3.469 -16.235 1.00 97.12 88 LYS A N 1
ATOM 687 C CA . LYS A 1 88 ? 2.024 3.046 -17.453 1.00 97.12 88 LYS A CA 1
ATOM 688 C C . LYS A 1 88 ? 3.465 3.533 -17.362 1.00 97.12 88 LYS A C 1
ATOM 690 O O . LYS A 1 88 ? 3.697 4.720 -17.140 1.00 97.12 88 LYS A O 1
ATOM 695 N N . VAL A 1 89 ? 4.408 2.617 -17.526 1.00 97.69 89 VAL A N 1
ATOM 696 C CA . VAL A 1 89 ? 5.841 2.909 -17.575 1.00 97.69 89 VAL A CA 1
ATOM 697 C C . VAL A 1 89 ? 6.317 2.645 -18.991 1.00 97.69 89 VAL A C 1
ATOM 699 O O . VAL A 1 89 ? 6.058 1.573 -19.536 1.00 97.69 89 VAL A O 1
ATOM 702 N N . VAL A 1 90 ? 6.976 3.633 -19.583 1.00 97.38 90 VAL A N 1
ATOM 703 C CA . VAL A 1 90 ? 7.514 3.578 -20.940 1.00 97.38 90 VAL A CA 1
ATOM 704 C C . VAL A 1 90 ? 8.999 3.896 -20.868 1.00 97.38 90 VAL A C 1
ATOM 706 O O . VAL A 1 90 ? 9.361 4.966 -20.388 1.00 97.38 90 VAL A O 1
ATOM 709 N N . ALA A 1 91 ? 9.836 2.986 -21.352 1.00 97.19 91 ALA A N 1
ATOM 710 C CA . ALA A 1 91 ? 11.246 3.242 -21.618 1.00 97.19 91 ALA A CA 1
ATOM 711 C C . ALA A 1 91 ? 11.420 3.341 -23.136 1.00 97.19 91 ALA A C 1
ATOM 713 O O . ALA A 1 91 ? 10.983 2.443 -23.858 1.00 97.19 91 ALA A O 1
ATOM 714 N N . ALA A 1 92 ? 11.980 4.444 -23.625 1.00 96.62 92 ALA A N 1
ATOM 715 C CA . ALA A 1 92 ? 12.158 4.693 -25.053 1.00 96.62 92 ALA A CA 1
ATOM 716 C C . ALA A 1 92 ? 13.621 5.011 -25.381 1.00 96.62 92 ALA A C 1
ATOM 718 O O . ALA A 1 92 ? 14.223 5.876 -24.757 1.00 96.62 92 ALA A O 1
ATOM 719 N N . SER A 1 93 ? 14.164 4.314 -26.364 1.00 93.81 93 SER A N 1
ATOM 720 C CA . SER A 1 93 ? 15.419 4.581 -27.066 1.00 93.81 93 SER A CA 1
ATOM 721 C C . SER A 1 93 ? 15.069 5.084 -28.483 1.00 93.81 93 SER A C 1
ATOM 723 O O . SER A 1 93 ? 13.919 4.916 -28.900 1.00 93.81 93 SER A O 1
ATOM 725 N N . PRO A 1 94 ? 15.988 5.712 -29.245 1.00 90.50 94 PRO A N 1
ATOM 726 C CA . PRO A 1 94 ? 15.723 6.075 -30.640 1.00 90.50 94 PRO A CA 1
ATOM 727 C C . PRO A 1 94 ? 15.200 4.919 -31.510 1.00 90.50 94 PRO A C 1
ATOM 729 O O . PRO A 1 94 ? 14.381 5.157 -32.395 1.00 90.50 94 PRO A O 1
ATOM 732 N N . ASP A 1 95 ? 15.624 3.685 -31.220 1.00 87.44 95 ASP A N 1
ATOM 733 C CA . ASP A 1 95 ? 15.317 2.504 -32.039 1.00 87.44 95 ASP A CA 1
ATOM 734 C C . ASP A 1 95 ? 14.167 1.641 -31.494 1.00 87.44 95 ASP A C 1
ATOM 736 O O . ASP A 1 95 ? 13.558 0.879 -32.246 1.00 87.44 95 ASP A O 1
ATOM 740 N N . ASP A 1 96 ? 13.856 1.734 -30.196 1.00 88.12 96 ASP A N 1
ATOM 741 C CA . ASP A 1 96 ? 12.899 0.837 -29.539 1.00 88.12 96 ASP A CA 1
ATOM 742 C C . ASP A 1 96 ? 12.155 1.520 -28.384 1.00 88.12 96 ASP A C 1
ATOM 744 O O . ASP A 1 96 ? 12.668 2.416 -27.714 1.00 88.12 96 ASP A O 1
ATOM 748 N N . SER A 1 97 ? 10.933 1.076 -28.101 1.00 92.75 97 SER A N 1
ATOM 749 C CA . SER A 1 97 ? 10.201 1.494 -26.913 1.00 92.75 97 SER A CA 1
ATOM 750 C C . SER A 1 97 ? 9.436 0.340 -26.291 1.00 92.75 97 SER A C 1
ATOM 752 O O . SER A 1 97 ? 8.502 -0.213 -26.872 1.00 92.75 97 SER A O 1
ATOM 754 N N . LEU A 1 98 ? 9.759 0.057 -25.032 1.00 94.31 98 LEU A N 1
ATOM 755 C CA . LEU A 1 98 ? 9.038 -0.921 -24.238 1.00 94.31 98 LEU A CA 1
ATOM 756 C C . LEU A 1 98 ? 8.087 -0.229 -23.274 1.00 94.31 98 LEU A C 1
ATOM 758 O O . LEU A 1 98 ? 8.384 0.791 -22.650 1.00 94.31 98 LEU A O 1
ATOM 762 N N . THR A 1 99 ? 6.914 -0.834 -23.130 1.00 95.81 99 THR A N 1
ATOM 763 C CA . THR A 1 99 ? 5.854 -0.364 -22.249 1.00 95.81 99 THR A CA 1
ATOM 764 C C . THR A 1 99 ? 5.448 -1.478 -21.300 1.00 95.81 99 THR A C 1
ATOM 766 O O . THR A 1 99 ? 5.198 -2.603 -21.721 1.00 95.81 99 THR A O 1
ATOM 769 N N . THR A 1 100 ? 5.281 -1.146 -20.025 1.00 95.81 100 THR A N 1
ATOM 770 C CA . THR A 1 100 ? 4.705 -2.046 -19.024 1.00 95.81 100 THR A CA 1
ATOM 771 C C . THR A 1 100 ? 3.714 -1.307 -18.124 1.00 95.81 100 THR A C 1
ATOM 773 O O . THR A 1 100 ? 3.580 -0.079 -18.172 1.00 95.81 100 THR A O 1
ATOM 776 N N . ARG A 1 101 ? 2.984 -2.060 -17.302 1.00 96.25 101 ARG A N 1
ATOM 777 C CA . ARG A 1 101 ? 2.077 -1.527 -16.283 1.00 96.25 101 ARG A CA 1
ATOM 778 C C . ARG A 1 101 ? 2.592 -1.874 -14.897 1.00 96.25 101 ARG A C 1
ATOM 780 O O . ARG A 1 101 ? 3.111 -2.964 -14.675 1.00 96.25 101 ARG A O 1
ATOM 787 N N . SER A 1 102 ? 2.399 -0.957 -13.961 1.00 95.81 102 SER A N 1
ATOM 788 C CA . SER A 1 102 ? 2.713 -1.208 -12.563 1.00 95.81 102 SER A CA 1
ATOM 789 C C . SER A 1 102 ? 1.736 -2.197 -11.924 1.00 95.81 102 SER A C 1
ATOM 791 O O . SER A 1 102 ? 0.547 -2.256 -12.258 1.00 95.81 102 SER A O 1
ATOM 793 N N . VAL A 1 103 ? 2.238 -2.937 -10.943 1.00 94.50 103 VAL A N 1
ATOM 794 C CA . VAL A 1 103 ? 1.483 -3.837 -10.070 1.00 94.50 103 VAL A CA 1
ATOM 795 C C . VAL A 1 103 ? 1.586 -3.359 -8.626 1.00 94.50 103 VAL A C 1
ATOM 797 O O . VAL A 1 103 ? 2.597 -2.786 -8.230 1.00 94.50 103 VAL A O 1
ATOM 800 N N . VAL A 1 104 ? 0.542 -3.569 -7.821 1.00 94.12 104 VAL A N 1
ATOM 801 C CA . VAL A 1 104 ? 0.574 -3.207 -6.394 1.00 94.12 104 VAL A CA 1
ATOM 802 C C . VAL A 1 104 ? 1.418 -4.233 -5.654 1.00 94.12 104 VAL A C 1
ATOM 804 O O . VAL A 1 104 ? 1.031 -5.394 -5.566 1.00 94.12 104 VAL A O 1
ATOM 807 N N . ALA A 1 105 ? 2.553 -3.792 -5.119 1.00 93.88 105 ALA A N 1
ATOM 808 C CA . ALA A 1 105 ? 3.414 -4.616 -4.281 1.00 93.88 105 ALA A CA 1
ATOM 809 C C . ALA A 1 105 ? 3.000 -4.539 -2.807 1.00 93.88 105 ALA A C 1
ATOM 811 O O . ALA A 1 105 ? 3.032 -5.545 -2.105 1.00 93.88 105 ALA A O 1
ATOM 812 N N . ALA A 1 106 ? 2.567 -3.362 -2.343 1.00 93.56 106 ALA A N 1
ATOM 813 C CA . ALA A 1 106 ? 2.053 -3.186 -0.990 1.00 93.56 106 ALA A CA 1
ATOM 814 C C . ALA A 1 106 ? 0.869 -2.215 -0.956 1.00 93.56 106 ALA A C 1
ATOM 816 O O . ALA A 1 106 ? 0.958 -1.097 -1.465 1.00 93.56 106 ALA A O 1
ATOM 817 N N . ASP A 1 107 ? -0.216 -2.625 -0.298 1.00 93.81 107 ASP A N 1
ATOM 818 C CA . ASP A 1 107 ? -1.329 -1.746 0.060 1.00 93.81 107 ASP A CA 1
ATOM 819 C C . ASP A 1 107 ? -1.172 -1.295 1.517 1.00 93.81 107 ASP A C 1
ATOM 821 O O . ASP A 1 107 ? -1.560 -1.986 2.462 1.00 93.81 107 ASP A O 1
ATOM 825 N N . ILE A 1 108 ? -0.537 -0.136 1.698 1.00 93.69 108 ILE A N 1
ATOM 826 C CA . ILE A 1 108 ? -0.215 0.416 3.019 1.00 93.69 108 ILE A CA 1
ATOM 827 C C . ILE A 1 108 ? -1.489 0.794 3.771 1.00 93.69 108 ILE A C 1
ATOM 829 O O . ILE A 1 108 ? -1.554 0.643 4.988 1.00 93.69 108 ILE A O 1
ATOM 833 N N . THR A 1 109 ? -2.513 1.255 3.053 1.00 92.19 109 THR A N 1
ATOM 834 C CA . THR A 1 109 ? -3.800 1.644 3.643 1.00 92.19 109 THR A CA 1
ATOM 835 C C . THR A 1 109 ? -4.467 0.455 4.325 1.00 92.19 109 THR A C 1
ATOM 837 O O . THR A 1 109 ? -4.787 0.517 5.513 1.00 92.19 109 THR A O 1
ATOM 840 N N . THR A 1 110 ? -4.594 -0.651 3.596 1.00 92.50 110 THR A N 1
ATOM 841 C CA . THR A 1 110 ? -5.193 -1.893 4.092 1.00 92.50 110 THR A CA 1
ATOM 842 C C . THR A 1 110 ? -4.334 -2.517 5.191 1.00 92.50 110 THR A C 1
ATOM 844 O O . THR A 1 110 ? -4.849 -2.989 6.205 1.00 92.50 110 THR A O 1
ATOM 847 N N . LEU A 1 111 ? -3.007 -2.479 5.036 1.00 93.31 111 LEU A N 1
ATOM 848 C CA . LEU A 1 111 ? -2.078 -2.994 6.041 1.00 93.31 111 LEU A CA 1
ATOM 849 C C . LEU A 1 111 ? -2.153 -2.207 7.356 1.00 93.31 111 LEU A C 1
ATOM 851 O O . LEU A 1 111 ? -2.121 -2.804 8.432 1.00 93.31 111 LEU A O 1
ATOM 855 N N . ALA A 1 112 ? -2.268 -0.880 7.282 1.00 92.94 112 ALA A N 1
ATOM 856 C CA . ALA A 1 112 ? -2.396 -0.020 8.451 1.00 92.94 112 ALA A CA 1
ATOM 857 C C . ALA A 1 112 ? -3.696 -0.304 9.215 1.00 92.94 112 ALA A C 1
ATOM 859 O O . ALA A 1 112 ? -3.668 -0.419 10.441 1.00 92.94 112 ALA A O 1
ATOM 860 N N . GLU A 1 113 ? -4.814 -0.469 8.504 1.00 91.94 113 GLU A N 1
ATOM 861 C CA . GLU A 1 113 ? -6.096 -0.844 9.105 1.00 91.94 113 GLU A CA 1
ATOM 862 C C . GLU A 1 113 ? -6.020 -2.212 9.791 1.00 91.94 113 GLU A C 1
ATOM 864 O O . GLU A 1 113 ? -6.372 -2.331 10.966 1.00 91.94 113 GLU A O 1
ATOM 869 N N . LYS A 1 114 ? -5.476 -3.223 9.105 1.00 93.31 114 LYS A N 1
ATOM 870 C CA . LYS A 1 114 ? -5.297 -4.564 9.673 1.00 93.31 114 LYS A CA 1
ATOM 871 C C . LYS A 1 114 ? -4.411 -4.543 10.922 1.00 93.31 114 LYS A C 1
ATOM 873 O O . LYS A 1 114 ? -4.812 -5.040 11.968 1.00 93.31 114 LYS A O 1
ATOM 878 N N . SER A 1 115 ? -3.252 -3.892 10.841 1.00 92.56 115 SER A N 1
ATOM 879 C CA . SER A 1 115 ? -2.309 -3.761 11.960 1.00 92.56 115 SER A CA 1
ATOM 880 C C . SER A 1 115 ? -2.921 -3.037 13.163 1.00 92.56 115 SER A C 1
ATOM 882 O O . SER A 1 115 ? -2.647 -3.388 14.314 1.00 92.56 115 SER A O 1
ATOM 884 N N . LEU A 1 116 ? -3.771 -2.032 12.920 1.00 90.88 116 LEU A N 1
ATOM 885 C CA . LEU A 1 116 ? -4.505 -1.362 13.986 1.00 90.88 116 LEU A CA 1
ATOM 886 C C . LEU A 1 116 ? -5.503 -2.311 14.643 1.00 90.88 116 LEU A C 1
ATOM 888 O O . LEU A 1 116 ? -5.496 -2.415 15.868 1.00 90.88 116 LEU A O 1
ATOM 892 N N . ASN A 1 117 ? -6.304 -3.015 13.840 1.00 88.75 117 ASN A N 1
ATOM 893 C CA . ASN A 1 117 ? -7.302 -3.972 14.312 1.00 88.75 117 ASN A CA 1
ATOM 894 C C . ASN A 1 117 ? -6.678 -5.072 15.178 1.00 88.75 117 ASN A C 1
ATOM 896 O O . ASN A 1 117 ? -7.177 -5.330 16.274 1.00 88.75 117 ASN A O 1
ATOM 900 N N . ASP A 1 118 ? -5.535 -5.623 14.766 1.00 91.00 118 ASP A N 1
ATOM 901 C CA . ASP A 1 118 ? -4.800 -6.644 15.528 1.00 91.00 118 ASP A CA 1
ATOM 902 C C . ASP A 1 118 ? -4.356 -6.135 16.914 1.00 91.00 118 ASP A C 1
ATOM 904 O O . ASP A 1 118 ? -4.243 -6.897 17.875 1.00 91.00 118 ASP A O 1
ATOM 908 N N . ARG A 1 119 ? -4.125 -4.823 17.047 1.00 88.12 119 ARG A N 1
ATOM 909 C CA . ARG A 1 119 ? -3.677 -4.178 18.291 1.00 88.12 119 ARG A CA 1
ATOM 910 C C . ARG A 1 119 ? -4.810 -3.550 19.094 1.00 88.12 119 ARG A C 1
ATOM 912 O O . ARG A 1 119 ? -4.561 -3.146 20.233 1.00 88.12 119 ARG A O 1
ATOM 919 N N . LEU A 1 120 ? -6.031 -3.471 18.553 1.00 82.69 120 LEU A N 1
ATOM 920 C CA . LEU A 1 120 ? -7.148 -2.792 19.213 1.00 82.69 120 LEU A CA 1
ATOM 921 C C . LEU A 1 120 ? -7.390 -3.357 20.610 1.00 82.69 120 LEU A C 1
ATOM 923 O O . LEU A 1 120 ? -7.533 -2.575 21.540 1.00 82.69 120 LEU A O 1
ATOM 927 N N . GLY A 1 121 ? -7.344 -4.680 20.796 1.00 77.12 121 GLY A N 1
ATOM 928 C CA . GLY A 1 121 ? -7.522 -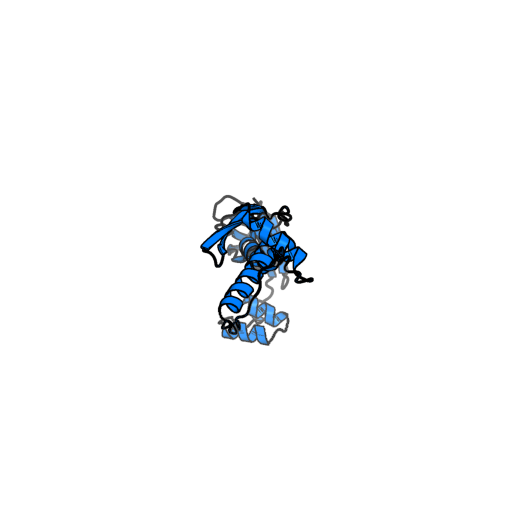5.310 22.112 1.00 77.12 121 GLY A CA 1
ATOM 929 C C . GLY A 1 121 ? -6.547 -4.793 23.180 1.00 77.12 121 GLY A C 1
ATOM 930 O O . GLY A 1 121 ? -6.952 -4.470 24.296 1.00 77.12 121 GLY A O 1
ATOM 931 N N . LEU A 1 122 ? -5.267 -4.640 22.827 1.00 79.81 122 LEU A N 1
ATOM 932 C CA . LEU A 1 122 ? -4.262 -4.075 23.731 1.00 79.81 122 LEU A CA 1
ATOM 933 C C . LEU A 1 122 ? -4.464 -2.569 23.937 1.00 79.81 122 LEU A C 1
ATOM 935 O O . LEU A 1 122 ? -4.232 -2.063 25.033 1.00 79.81 122 LEU A O 1
ATOM 939 N N . ILE A 1 123 ? -4.894 -1.850 22.898 1.00 77.56 123 ILE A N 1
ATOM 940 C CA . ILE A 1 123 ? -5.219 -0.424 22.996 1.00 77.56 123 ILE A CA 1
ATOM 941 C C . ILE A 1 123 ? -6.384 -0.232 23.969 1.00 77.56 123 ILE A C 1
ATOM 943 O O . ILE A 1 123 ? -6.234 0.548 24.899 1.00 77.56 123 ILE A O 1
ATOM 947 N N . TYR A 1 124 ? -7.460 -1.020 23.864 1.00 75.56 124 TYR A N 1
ATOM 948 C CA . TYR A 1 124 ? -8.558 -1.032 24.837 1.00 75.56 124 TYR A CA 1
ATOM 949 C C . TYR A 1 124 ? -8.059 -1.268 26.264 1.00 75.56 124 TYR A C 1
ATOM 951 O O . TYR A 1 124 ? -8.494 -0.583 27.186 1.00 75.56 124 TYR A O 1
ATOM 959 N N . LEU A 1 125 ? -7.132 -2.212 26.459 1.00 69.19 125 LEU A N 1
ATOM 960 C CA . LEU A 1 125 ? -6.557 -2.484 27.777 1.00 69.19 125 LEU A CA 1
ATOM 961 C C . LEU A 1 125 ? -5.789 -1.275 28.340 1.00 69.19 125 LEU A C 1
ATOM 963 O O . LEU A 1 125 ? -5.843 -1.036 29.547 1.00 69.19 125 LEU A O 1
ATOM 967 N N . LYS A 1 126 ? -5.083 -0.526 27.482 1.00 71.31 126 LYS A N 1
ATOM 968 C CA . LYS A 1 126 ? -4.215 0.595 27.875 1.00 71.31 126 LYS A CA 1
ATOM 969 C C . LYS A 1 126 ? -4.933 1.948 27.976 1.00 71.31 126 LYS A C 1
ATOM 971 O O . LYS A 1 126 ? -4.628 2.681 28.902 1.00 71.31 126 LYS A O 1
ATOM 976 N N . SER A 1 127 ? -5.858 2.281 27.072 1.00 63.62 127 SER A N 1
ATOM 977 C CA . SER A 1 127 ? -6.395 3.648 26.886 1.00 63.62 127 SER A CA 1
ATOM 978 C C . SER A 1 127 ? -7.667 3.981 27.678 1.00 63.62 127 SER A C 1
ATOM 980 O O . SER A 1 127 ? -8.227 5.062 27.519 1.00 63.62 127 SER A O 1
ATOM 982 N N . GLY A 1 128 ? -8.173 3.054 28.497 1.00 59.12 128 GLY A N 1
ATOM 983 C CA . GLY A 1 128 ? -9.344 3.311 29.345 1.00 59.12 128 GLY A CA 1
ATOM 984 C C . GLY A 1 128 ? -10.315 2.142 29.490 1.00 59.12 128 GLY A C 1
ATOM 985 O O . GLY A 1 128 ? -11.053 2.088 30.467 1.00 59.12 128 GLY A O 1
ATOM 986 N N . GLY A 1 129 ? -10.267 1.121 28.631 1.00 65.00 129 GLY A N 1
ATOM 987 C CA . GLY A 1 129 ? -11.187 -0.031 28.652 1.00 65.00 129 GLY A CA 1
ATOM 988 C C . GLY A 1 129 ? -11.152 -0.900 29.918 1.00 65.00 129 GLY A C 1
ATOM 989 O O . GLY A 1 129 ? -11.873 -1.889 30.003 1.00 65.00 129 GLY A O 1
ATOM 990 N N . ARG A 1 130 ? -10.367 -0.537 30.939 1.00 68.25 130 ARG A N 1
ATOM 991 C CA . ARG A 1 130 ? -10.357 -1.171 32.263 1.00 68.25 130 ARG A CA 1
ATOM 992 C C . ARG A 1 130 ? -11.727 -1.113 32.943 1.00 68.25 130 ARG A C 1
ATOM 994 O O . ARG A 1 130 ? -12.081 -2.069 33.622 1.00 68.25 130 ARG A O 1
ATOM 1001 N N . ALA A 1 131 ? -12.494 -0.035 32.768 1.00 68.94 131 ALA A N 1
ATOM 1002 C CA . ALA A 1 131 ? -13.856 0.063 33.303 1.00 68.94 131 ALA A CA 1
ATOM 1003 C C . ALA A 1 131 ? -14.792 -0.968 32.650 1.00 68.94 131 ALA A C 1
ATOM 1005 O O . ALA A 1 131 ? -15.413 -1.766 33.349 1.00 68.94 131 ALA A O 1
ATOM 1006 N N . LEU A 1 132 ? -14.790 -1.020 31.314 1.00 70.38 132 LEU A N 1
ATOM 1007 C CA . LEU A 1 132 ? -15.542 -1.998 30.528 1.00 70.38 132 LEU A CA 1
ATOM 1008 C C . LEU A 1 132 ? -15.120 -3.444 30.846 1.00 70.38 132 LEU A C 1
ATOM 1010 O O . LEU A 1 132 ? -15.964 -4.307 31.059 1.00 70.38 132 LEU A O 1
ATOM 1014 N N . LEU A 1 133 ? -13.815 -3.719 30.939 1.00 70.00 133 LEU A N 1
ATOM 1015 C CA . LEU A 1 133 ? -13.283 -5.038 31.298 1.00 70.00 133 LEU A CA 1
ATOM 1016 C C . LEU A 1 133 ? -13.662 -5.453 32.723 1.00 70.00 133 LEU A C 1
ATOM 1018 O O . LEU A 1 133 ? -14.057 -6.597 32.930 1.00 70.00 133 LEU A O 1
ATOM 1022 N N . LYS A 1 134 ? -13.562 -4.544 33.703 1.00 73.88 134 LYS A N 1
ATOM 1023 C CA . LYS A 1 134 ? -14.014 -4.799 35.082 1.00 73.88 134 LYS A CA 1
ATOM 1024 C C . LYS A 1 134 ? -15.504 -5.122 35.110 1.00 73.88 134 LYS A C 1
ATOM 1026 O O . LYS A 1 134 ? -15.895 -6.069 35.787 1.00 73.88 134 LYS A O 1
ATOM 1031 N N . PHE A 1 135 ? -16.305 -4.372 34.355 1.00 73.56 135 PHE A N 1
ATOM 1032 C CA . PHE A 1 135 ? -17.737 -4.610 34.219 1.00 73.56 135 PHE A CA 1
ATOM 1033 C C . PHE A 1 135 ? -18.022 -6.005 33.641 1.00 73.56 135 PHE A C 1
ATOM 1035 O O . PHE A 1 135 ? -18.691 -6.810 34.286 1.00 73.56 135 PHE A O 1
ATOM 1042 N N . LEU A 1 136 ? -17.424 -6.346 32.493 1.00 76.81 136 LEU A N 1
ATOM 1043 C CA . LEU A 1 136 ? -17.569 -7.661 31.857 1.00 76.81 136 LEU A CA 1
ATOM 1044 C C . LEU A 1 136 ? -17.105 -8.816 32.759 1.00 76.81 136 LEU A C 1
ATOM 1046 O O . LEU A 1 136 ? -17.759 -9.859 32.825 1.00 76.81 136 LEU A O 1
ATOM 1050 N N . ALA A 1 137 ? -15.981 -8.648 33.461 1.00 80.19 137 ALA A N 1
ATOM 1051 C CA . ALA A 1 137 ? -15.460 -9.653 34.382 1.00 80.19 137 ALA A CA 1
ATOM 1052 C C . ALA A 1 137 ? -16.418 -9.892 35.557 1.00 80.19 137 ALA A C 1
ATOM 1054 O O . ALA A 1 137 ? -16.718 -11.044 35.875 1.00 80.19 137 ALA A O 1
ATOM 1055 N N . ALA A 1 138 ? -16.940 -8.827 36.167 1.00 72.94 138 ALA A N 1
ATOM 1056 C CA . ALA A 1 138 ? -17.895 -8.946 37.262 1.00 72.94 138 ALA A CA 1
ATOM 1057 C C . ALA A 1 138 ? -19.227 -9.553 36.816 1.00 72.94 138 ALA A C 1
ATOM 1059 O O . ALA A 1 138 ? -19.771 -10.393 37.528 1.00 72.94 138 ALA A O 1
ATOM 1060 N N . GLU A 1 139 ? -19.725 -9.206 35.629 1.00 74.81 139 GLU A N 1
ATOM 1061 C CA . GLU A 1 139 ? -20.936 -9.812 35.064 1.00 74.81 139 GLU A CA 1
ATOM 1062 C C . GLU A 1 139 ? -20.767 -11.317 34.798 1.00 74.81 139 GLU A C 1
ATOM 1064 O O . GLU A 1 139 ? -21.616 -12.141 35.162 1.00 74.81 139 GLU A O 1
ATOM 1069 N N . LYS A 1 140 ? -19.609 -11.732 34.271 1.00 74.06 140 LYS A N 1
ATOM 1070 C CA . LYS A 1 140 ? -19.280 -13.156 34.095 1.00 74.06 140 LYS A CA 1
ATOM 1071 C C . LYS A 1 140 ? -19.172 -13.906 35.429 1.00 74.06 140 LYS A C 1
ATOM 1073 O O . LYS A 1 140 ? -19.542 -15.077 35.510 1.00 74.06 140 LYS A O 1
ATOM 1078 N N . ILE A 1 141 ? -18.672 -13.251 36.479 1.00 74.81 141 ILE A N 1
ATOM 1079 C CA . ILE A 1 141 ? -18.612 -13.822 37.832 1.00 74.81 141 ILE A CA 1
ATOM 1080 C C . ILE A 1 141 ? -20.021 -13.928 38.432 1.00 74.81 141 ILE A C 1
ATOM 1082 O O . ILE A 1 141 ? -20.386 -15.005 38.902 1.00 74.81 141 ILE A O 1
ATOM 1086 N N . LYS A 1 142 ? -20.844 -12.871 38.363 1.00 67.00 142 LYS A N 1
ATOM 1087 C CA . LYS A 1 142 ? -22.229 -12.860 38.871 1.00 67.00 142 LYS A CA 1
ATOM 1088 C C . LYS A 1 142 ? -23.095 -13.934 38.216 1.00 67.00 142 LYS A C 1
ATOM 1090 O O . LYS A 1 142 ? -23.803 -14.652 38.916 1.00 67.00 142 LYS A O 1
ATOM 1095 N N . SER A 1 143 ? -23.022 -14.085 36.895 1.00 63.56 143 SER A N 1
ATOM 1096 C CA . SER A 1 143 ? -23.781 -15.109 36.158 1.00 63.56 143 SER A CA 1
ATOM 1097 C C . SER A 1 143 ? -23.356 -16.543 36.514 1.00 63.56 143 SER A C 1
ATOM 1099 O O . SER A 1 143 ? -24.214 -17.410 36.705 1.00 63.56 143 SER A O 1
ATOM 1101 N N . LYS A 1 144 ? -22.053 -16.796 36.714 1.00 61.00 144 LYS A N 1
ATOM 1102 C CA . LYS A 1 144 ? -21.548 -18.078 37.252 1.00 61.00 144 LYS A CA 1
ATOM 1103 C C . LYS A 1 144 ? -21.907 -18.312 38.721 1.00 61.00 144 LYS A C 1
ATOM 1105 O O . LYS A 1 144 ? -22.027 -19.456 39.147 1.00 61.00 144 LYS A O 1
ATOM 1110 N N . TRP A 1 145 ? -22.055 -17.256 39.517 1.00 45.25 145 TRP A N 1
ATOM 1111 C CA . TRP A 1 145 ? -22.430 -17.380 40.926 1.00 45.25 145 TRP A CA 1
ATOM 1112 C C . TRP A 1 145 ? -23.935 -17.612 41.096 1.00 45.25 145 TRP A C 1
ATOM 1114 O O . TRP A 1 145 ? -24.334 -18.435 41.918 1.00 45.25 145 TRP A O 1
ATOM 1124 N N . LYS A 1 146 ? -24.775 -16.984 40.258 1.00 51.75 146 LYS A N 1
ATOM 1125 C CA . LYS A 1 146 ? -26.232 -17.222 40.200 1.00 51.75 146 LYS A CA 1
ATOM 1126 C C . LYS A 1 146 ? -26.600 -18.683 39.888 1.00 51.75 146 LYS A C 1
ATOM 1128 O O . LYS A 1 146 ? -27.719 -19.089 40.177 1.00 51.75 146 LYS A O 1
ATOM 1133 N N . SER A 1 147 ? -25.672 -19.477 39.347 1.00 45.34 147 SER A N 1
ATOM 1134 C CA . SER A 1 147 ? -25.850 -20.905 39.044 1.00 45.34 147 SER A CA 1
ATOM 1135 C C . SER A 1 147 ? -25.331 -21.865 40.132 1.00 45.34 147 SER A C 1
ATOM 1137 O O . SER A 1 147 ? -25.451 -23.079 39.970 1.00 45.34 147 SER A O 1
ATOM 1139 N N . LYS A 1 148 ? -24.816 -21.378 41.276 1.00 38.75 148 LYS A N 1
ATOM 1140 C CA . LYS A 1 148 ? -24.544 -22.239 42.444 1.00 38.75 148 LYS A CA 1
ATOM 1141 C C . LYS A 1 148 ? -25.810 -22.397 43.304 1.00 38.75 148 LYS A C 1
ATOM 1143 O O . LYS A 1 148 ? -26.396 -21.389 43.700 1.00 38.75 148 LYS A O 1
ATOM 1148 N N . PRO A 1 149 ? -26.235 -23.631 43.643 1.00 36.47 149 PRO A N 1
ATOM 1149 C CA . PRO A 1 149 ? -27.417 -23.847 44.468 1.00 36.47 149 PRO A CA 1
ATOM 1150 C C . PRO A 1 149 ? -27.221 -23.228 45.857 1.00 36.47 149 PRO A C 1
ATOM 1152 O O . PRO A 1 149 ? -26.210 -23.459 46.523 1.00 36.47 149 PRO A O 1
ATOM 1155 N N . LYS A 1 150 ? -28.214 -22.443 46.293 1.00 36.34 150 LYS A N 1
ATOM 1156 C CA . LYS A 1 150 ? -28.317 -21.889 47.648 1.00 36.34 150 LYS A CA 1
ATOM 1157 C C . LYS A 1 150 ? -28.175 -23.028 48.668 1.00 36.34 150 LYS A C 1
ATOM 1159 O O . LYS A 1 150 ? -29.076 -23.859 48.787 1.00 36.34 150 LYS A O 1
ATOM 1164 N N . LYS A 1 151 ? -27.075 -23.074 49.432 1.00 35.62 151 LYS A N 1
ATOM 1165 C CA . LYS A 1 151 ? -27.026 -23.898 50.650 1.00 35.62 151 LYS A CA 1
ATOM 1166 C C . LYS A 1 151 ? -28.098 -23.368 51.610 1.00 35.62 151 LYS A C 1
ATOM 1168 O O . LYS A 1 151 ? -28.115 -22.186 51.940 1.00 35.62 151 LYS A O 1
ATOM 1173 N N . LYS A 1 152 ? -29.030 -24.253 51.973 1.00 30.48 152 LYS A N 1
ATOM 1174 C CA . LYS A 1 152 ? -30.201 -24.003 52.825 1.00 30.48 152 LYS A CA 1
ATOM 1175 C C . LYS A 1 152 ? -29.809 -23.273 54.121 1.00 30.48 152 LYS A C 1
ATOM 1177 O O . LYS A 1 152 ? -29.008 -23.794 54.893 1.00 30.48 152 LYS A O 1
ATOM 1182 N N . LYS A 1 153 ? -30.425 -22.109 54.373 1.00 32.47 153 LYS A N 1
ATOM 1183 C CA . LYS A 1 153 ? -30.472 -21.460 55.697 1.00 32.47 153 LYS A CA 1
ATOM 1184 C C . LYS A 1 153 ? -31.184 -22.398 56.687 1.00 32.47 153 LYS A C 1
ATOM 1186 O O . LYS A 1 153 ? -32.270 -22.885 56.375 1.00 32.47 153 LYS A O 1
ATOM 1191 N N . LYS A 1 154 ? -30.599 -22.637 57.866 1.00 28.67 154 LYS A N 1
ATOM 1192 C CA . LYS A 1 154 ? -31.331 -23.146 59.043 1.00 28.67 154 LYS A CA 1
ATOM 1193 C C . LYS A 1 154 ? -31.984 -21.958 59.772 1.00 28.67 154 LYS A C 1
ATOM 1195 O O . LYS A 1 154 ? -31.343 -20.910 59.845 1.00 28.67 154 LYS A O 1
ATOM 1200 N N . PRO A 1 155 ? -33.217 -22.090 60.293 1.00 33.84 155 PRO A N 1
ATOM 1201 C CA . PRO A 1 155 ? -33.890 -21.016 61.009 1.00 33.84 155 PRO A CA 1
ATOM 1202 C C . PRO A 1 155 ? -33.587 -21.079 62.512 1.00 33.84 155 PRO A C 1
ATOM 1204 O O . PRO A 1 155 ? -33.649 -22.151 63.109 1.00 33.84 155 PRO A O 1
ATOM 1207 N N . ASN A 1 156 ? -33.241 -19.926 63.080 1.00 26.42 156 ASN A N 1
ATOM 1208 C CA . ASN A 1 156 ? -33.510 -19.428 64.441 1.00 26.42 156 ASN A CA 1
ATOM 1209 C C . ASN A 1 156 ? -32.459 -18.342 64.702 1.00 26.42 156 ASN A C 1
ATOM 1211 O O . ASN A 1 156 ? -31.276 -18.599 64.544 1.00 26.42 156 ASN A O 1
ATOM 1215 N N . GLY A 1 157 ? -32.763 -17.107 65.069 1.00 29.36 157 GLY A N 1
ATOM 1216 C CA . GLY A 1 157 ? -33.986 -16.542 65.610 1.00 29.36 157 GLY A CA 1
ATOM 1217 C C . GLY A 1 157 ? -33.557 -15.565 66.697 1.00 29.36 157 GLY A C 1
ATOM 1218 O O . GLY A 1 157 ? -33.366 -15.994 67.824 1.00 29.36 157 GLY A O 1
ATOM 1219 N N . LYS A 1 158 ? -33.347 -14.294 66.344 1.00 24.39 158 LYS A N 1
ATOM 1220 C CA . LYS A 1 158 ? -33.598 -13.111 67.181 1.00 24.39 158 LYS A CA 1
ATOM 1221 C C . LYS A 1 158 ? -33.189 -11.853 66.422 1.00 24.39 158 LYS A C 1
ATOM 1223 O O . LYS A 1 158 ? -32.143 -11.813 65.786 1.00 24.39 158 LYS A O 1
ATOM 1228 N N . THR A 1 159 ? -34.091 -10.888 66.477 1.00 34.94 159 THR A N 1
ATOM 1229 C CA . THR A 1 159 ? -33.958 -9.494 66.073 1.00 34.94 159 THR A CA 1
ATOM 1230 C C . THR A 1 159 ? -32.755 -8.869 66.761 1.00 34.94 159 THR A C 1
ATOM 1232 O O . THR A 1 159 ? -32.654 -9.033 67.968 1.00 34.94 159 THR A O 1
ATOM 1235 N N . ASP A 1 160 ? -31.916 -8.160 66.011 1.00 23.91 160 ASP A N 1
ATOM 1236 C CA . ASP A 1 160 ? -31.240 -6.936 66.442 1.00 23.91 160 ASP A CA 1
ATOM 1237 C C . ASP A 1 160 ? -30.779 -6.178 65.190 1.00 23.91 160 ASP A C 1
ATOM 1239 O O . ASP A 1 160 ? -30.407 -6.774 64.177 1.00 23.91 160 ASP A O 1
ATOM 1243 N N . ASN A 1 161 ? -30.898 -4.853 65.245 1.00 34.16 161 ASN A N 1
ATOM 1244 C CA . ASN A 1 161 ? -30.487 -3.935 64.191 1.00 34.16 161 ASN A CA 1
ATOM 1245 C C . ASN A 1 161 ? -28.986 -4.097 63.931 1.00 34.16 161 ASN A C 1
ATOM 1247 O O . ASN A 1 161 ? -28.180 -3.871 64.830 1.00 34.16 161 ASN A O 1
ATOM 1251 N N . ALA A 1 162 ? -28.609 -4.448 62.708 1.00 24.62 162 ALA A N 1
ATOM 1252 C CA . ALA A 1 162 ? -27.227 -4.402 62.268 1.00 24.62 162 ALA A CA 1
ATOM 1253 C C . ALA A 1 162 ? -27.205 -3.919 60.820 1.00 24.62 162 ALA A C 1
ATOM 1255 O O . ALA A 1 162 ? -27.733 -4.578 59.924 1.00 24.62 162 ALA A O 1
ATOM 1256 N N . GLU A 1 163 ? -26.623 -2.738 60.616 1.00 30.17 163 GLU A N 1
ATOM 1257 C CA . GLU A 1 163 ? -26.055 -2.343 59.334 1.00 30.17 163 GLU A CA 1
ATOM 1258 C C . GLU A 1 163 ? -25.160 -3.487 58.848 1.00 30.17 163 GLU A C 1
ATOM 1260 O O . GLU A 1 163 ? -24.075 -3.718 59.385 1.00 30.17 163 GLU A O 1
ATOM 1265 N N . GLU A 1 164 ? -25.624 -4.231 57.844 1.00 25.81 164 GLU A N 1
ATOM 1266 C CA . GLU A 1 164 ? -24.79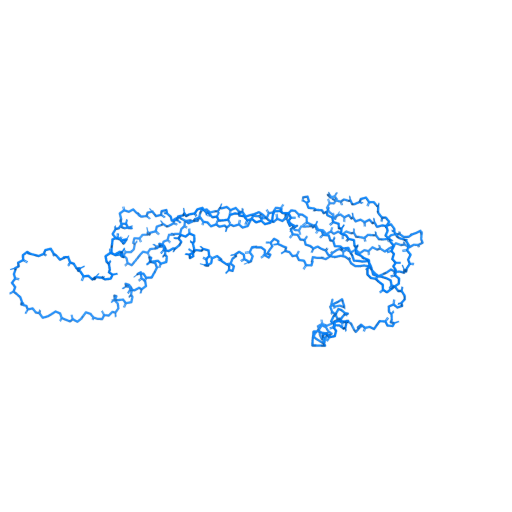9 -5.211 57.143 1.00 25.81 164 GLU A CA 1
ATOM 1267 C C . GLU A 1 164 ? -23.792 -4.448 56.276 1.00 25.81 164 GLU A C 1
ATOM 1269 O O . GLU A 1 164 ? -23.962 -4.222 55.076 1.00 25.81 164 GLU A O 1
ATOM 1274 N N . THR A 1 165 ? -22.719 -4.016 56.931 1.00 32.09 165 THR A N 1
ATOM 1275 C CA . THR A 1 165 ? -21.457 -3.698 56.279 1.00 32.09 165 THR A CA 1
ATOM 1276 C C . THR A 1 165 ? -20.834 -5.043 55.912 1.00 32.09 165 THR A C 1
ATOM 1278 O O . THR A 1 165 ? -20.130 -5.650 56.713 1.00 32.09 165 THR A O 1
ATOM 1281 N N . GLU A 1 166 ? -21.169 -5.571 54.729 1.00 33.59 166 GLU A N 1
ATOM 1282 C CA . GLU A 1 166 ? -20.492 -6.749 54.175 1.00 33.59 166 GLU A CA 1
ATOM 1283 C C . GLU A 1 166 ? -19.055 -6.366 53.802 1.00 33.59 166 GLU A C 1
ATOM 1285 O O . GLU A 1 166 ? -18.750 -5.804 52.746 1.00 33.59 166 GLU A O 1
ATOM 1290 N N . GLU A 1 167 ? -18.182 -6.649 54.759 1.00 34.91 167 GLU A N 1
ATOM 1291 C CA . GLU A 1 167 ? -16.741 -6.530 54.713 1.00 34.91 167 GLU A CA 1
ATOM 1292 C C . GLU A 1 167 ? -16.151 -7.768 54.017 1.00 34.91 167 GLU A C 1
ATOM 1294 O O . GLU A 1 167 ? -15.732 -8.730 54.651 1.00 34.91 167 GLU A O 1
ATOM 1299 N N . ASP A 1 168 ? -16.105 -7.738 52.683 1.00 35.75 168 ASP A N 1
ATOM 1300 C CA . ASP A 1 168 ? -15.146 -8.532 51.909 1.00 35.75 168 ASP A CA 1
ATOM 1301 C C . ASP A 1 168 ? -13.952 -7.617 51.603 1.00 35.75 168 ASP A C 1
ATOM 1303 O O . ASP A 1 168 ? -13.984 -6.754 50.723 1.00 35.75 168 ASP A O 1
ATOM 1307 N N . SER A 1 169 ? -12.874 -7.780 52.365 1.00 36.50 169 SER A N 1
ATOM 1308 C CA . SER A 1 169 ? -11.696 -6.901 52.448 1.00 36.50 169 SER A CA 1
ATOM 1309 C C . SER A 1 169 ? -10.748 -6.934 51.228 1.00 36.50 169 SER A C 1
ATOM 1311 O O . SER A 1 169 ? -9.699 -6.296 51.227 1.00 36.50 169 SER A O 1
ATOM 1313 N N . GLY A 1 170 ? -11.152 -7.577 50.125 1.00 35.94 170 GLY A N 1
ATOM 1314 C CA . GLY A 1 170 ? -10.603 -7.367 48.769 1.00 35.94 170 GLY A CA 1
ATOM 1315 C C . GLY A 1 170 ? -11.558 -6.619 47.820 1.00 35.94 170 GLY A C 1
ATOM 1316 O O . GLY A 1 170 ? -11.237 -6.387 46.652 1.00 35.94 170 GLY A O 1
ATOM 1317 N N . GLY A 1 171 ? -12.748 -6.266 48.313 1.00 45.72 171 GLY A N 1
ATOM 1318 C CA . GLY A 1 171 ? -13.927 -5.846 47.563 1.00 45.72 171 GLY A CA 1
ATOM 1319 C C . GLY A 1 171 ? -14.313 -4.374 47.714 1.00 45.72 171 GLY A C 1
ATOM 1320 O O . GLY A 1 171 ? -15.089 -3.903 46.891 1.00 45.72 171 GLY A O 1
ATOM 1321 N N . SER A 1 172 ? -13.743 -3.602 48.649 1.00 54.34 172 SER A N 1
ATOM 1322 C CA . SER A 1 172 ? -14.113 -2.180 48.826 1.00 54.34 172 SER A CA 1
ATOM 1323 C C . SER A 1 172 ? -13.845 -1.313 47.591 1.00 54.34 172 SER A C 1
ATOM 1325 O O . SER A 1 172 ? -14.632 -0.423 47.275 1.00 54.34 172 SER A O 1
ATOM 1327 N N . PHE A 1 173 ? -12.787 -1.597 46.822 1.00 50.06 173 PHE A N 1
ATOM 1328 C CA . PHE A 1 173 ? -12.500 -0.848 45.591 1.00 50.06 173 PHE A CA 1
ATOM 1329 C C . PHE A 1 173 ? -13.417 -1.249 44.423 1.00 50.06 173 PHE A C 1
ATOM 1331 O O . PHE A 1 173 ? -13.766 -0.418 43.586 1.00 50.06 173 PHE A O 1
ATOM 1338 N N . LEU A 1 174 ? -13.825 -2.523 44.353 1.00 51.56 174 LEU A N 1
ATOM 1339 C CA . LEU A 1 174 ? -14.716 -3.027 43.303 1.00 51.56 174 LEU A CA 1
ATOM 1340 C C . LEU A 1 174 ? -16.182 -2.687 43.606 1.00 51.56 174 LEU A C 1
ATOM 1342 O O . LEU A 1 174 ? -16.894 -2.225 42.723 1.00 51.56 174 LEU A O 1
ATOM 1346 N N . GLY A 1 175 ? -16.615 -2.859 44.854 1.00 59.41 175 GLY A N 1
ATOM 1347 C CA . GLY A 1 175 ? -17.955 -2.539 45.340 1.00 59.41 175 GLY A CA 1
ATOM 1348 C C . GLY A 1 175 ? -18.281 -1.052 45.221 1.00 59.41 175 GLY A C 1
ATOM 1349 O O . GLY A 1 175 ? -19.349 -0.712 44.713 1.00 59.41 175 GLY A O 1
ATOM 1350 N N . ASN A 1 176 ? -17.342 -0.163 45.570 1.00 61.22 176 ASN A N 1
ATOM 1351 C CA . ASN A 1 176 ? -17.525 1.281 45.378 1.00 61.22 176 ASN A CA 1
ATOM 1352 C C . ASN A 1 176 ? -17.550 1.675 43.891 1.00 61.22 176 ASN A C 1
ATOM 1354 O O . ASN A 1 176 ? -18.337 2.535 43.503 1.00 61.22 176 ASN A O 1
ATOM 1358 N N . PHE A 1 177 ? -16.760 1.009 43.039 1.00 58.50 177 PHE A N 1
ATOM 1359 C CA . PHE A 1 177 ? -16.805 1.209 41.586 1.00 58.50 177 PHE A CA 1
ATOM 1360 C C . PHE A 1 177 ? -18.150 0.769 40.985 1.00 58.50 177 PHE A C 1
ATOM 1362 O O . PHE A 1 177 ? -18.722 1.486 40.171 1.00 58.50 177 PHE A O 1
ATOM 1369 N N . PHE A 1 178 ? -18.697 -0.373 41.418 1.00 55.75 178 PHE A N 1
ATOM 1370 C CA . PHE A 1 178 ? -20.014 -0.828 40.964 1.00 55.75 178 PHE A CA 1
ATOM 1371 C C . PHE A 1 178 ? -21.143 0.067 41.469 1.00 55.75 178 PHE A C 1
ATOM 1373 O O . PHE A 1 178 ? -21.998 0.423 40.667 1.00 55.75 178 PHE A O 1
ATOM 1380 N N . LYS A 1 179 ? -21.134 0.494 42.739 1.00 56.59 179 LYS A N 1
ATOM 1381 C CA . LYS A 1 179 ? -22.121 1.460 43.256 1.00 56.59 179 LYS A CA 1
ATOM 1382 C C . LYS A 1 179 ? -22.107 2.774 42.465 1.00 56.59 179 LYS A C 1
ATOM 1384 O O . LYS A 1 179 ? -23.172 3.295 42.172 1.00 56.59 179 LYS A O 1
ATOM 1389 N N . SER A 1 180 ? -20.931 3.259 42.058 1.00 56.72 180 SER A N 1
ATOM 1390 C CA . SER A 1 180 ? -20.793 4.451 41.208 1.00 56.72 180 SER A CA 1
ATOM 1391 C C . SER A 1 180 ? -21.337 4.258 39.785 1.00 56.72 180 SER A C 1
ATOM 1393 O O . SER A 1 180 ? -21.932 5.184 39.248 1.00 56.72 180 SER A O 1
ATOM 1395 N N . LEU A 1 181 ? -21.186 3.071 39.188 1.00 55.56 181 LEU A N 1
ATOM 1396 C CA . LEU A 1 181 ? -21.730 2.758 37.856 1.00 55.56 181 LEU A CA 1
ATOM 1397 C C . LEU A 1 181 ? -23.264 2.648 37.828 1.00 55.56 181 LEU A C 1
ATOM 1399 O O . LEU A 1 181 ? -23.867 2.831 36.779 1.00 55.56 181 LEU A O 1
ATOM 1403 N N . PHE A 1 182 ? -23.905 2.337 38.960 1.00 52.12 182 PHE A N 1
ATOM 1404 C CA . PHE A 1 182 ? -25.367 2.238 39.046 1.00 52.12 182 PHE A CA 1
ATOM 1405 C C . PHE A 1 182 ? -26.081 3.599 39.095 1.00 52.12 182 PHE A C 1
ATOM 1407 O O . PHE A 1 182 ? -27.289 3.634 38.869 1.00 52.12 182 PHE A O 1
ATOM 1414 N N . VAL A 1 183 ? -25.374 4.698 39.391 1.00 52.94 183 VAL A N 1
ATOM 1415 C CA . VAL A 1 183 ? -25.984 6.036 39.538 1.00 52.94 183 VAL A CA 1
ATOM 1416 C C . VAL A 1 183 ? -26.135 6.749 38.188 1.00 52.94 183 VAL A C 1
ATOM 1418 O O . VAL A 1 183 ? -27.126 7.444 37.997 1.00 52.94 183 VAL A O 1
ATOM 1421 N N . ASP A 1 184 ? -25.245 6.483 37.224 1.00 51.41 184 ASP A N 1
ATOM 1422 C CA . ASP A 1 184 ? -25.302 7.037 35.868 1.00 51.41 184 ASP A CA 1
ATOM 1423 C C . ASP A 1 184 ? -25.143 5.918 34.824 1.00 51.41 184 ASP A C 1
ATOM 1425 O O . ASP A 1 184 ? -24.073 5.334 34.668 1.00 51.41 184 ASP A O 1
ATOM 1429 N N . ALA A 1 185 ? -26.196 5.634 34.047 1.00 59.78 185 ALA A N 1
ATOM 1430 C CA . ALA A 1 185 ? -26.193 4.620 32.976 1.00 59.78 185 ALA A CA 1
ATOM 1431 C C . ALA A 1 185 ? -25.216 4.927 31.812 1.00 59.78 185 ALA A C 1
ATOM 1433 O O . ALA A 1 185 ? -25.110 4.157 30.849 1.00 59.78 185 ALA A O 1
ATOM 1434 N N . VAL A 1 186 ? -24.513 6.061 31.879 1.00 58.75 186 VAL A N 1
ATOM 1435 C CA . VAL A 1 186 ? -23.545 6.531 30.891 1.00 58.75 186 VAL A CA 1
ATOM 1436 C C . VAL A 1 186 ? -22.213 6.794 31.580 1.00 58.75 186 VAL A C 1
ATOM 1438 O O . VAL A 1 186 ? -22.096 7.669 32.429 1.00 58.75 186 VAL A O 1
ATOM 1441 N N . VAL A 1 187 ? -21.189 6.062 31.157 1.00 65.44 187 VAL A N 1
ATOM 1442 C CA . VAL A 1 187 ? -19.835 6.145 31.703 1.00 65.44 187 VAL A CA 1
ATOM 1443 C C . VAL A 1 187 ? -18.915 6.635 30.597 1.00 65.44 187 VAL A C 1
ATOM 1445 O O . VAL A 1 187 ? -18.710 5.953 29.585 1.00 65.44 187 VAL A O 1
ATOM 1448 N N . GLU A 1 188 ? -18.343 7.823 30.770 1.00 65.44 188 GLU A N 1
ATOM 1449 C CA . GLU A 1 188 ? -17.288 8.302 29.882 1.00 65.44 188 GLU A CA 1
ATOM 1450 C C . GLU A 1 188 ? -15.951 7.703 30.322 1.00 65.44 188 GLU A C 1
ATOM 1452 O O . GLU A 1 188 ? -15.463 7.937 31.425 1.00 65.44 188 GLU A O 1
ATOM 1457 N N . VAL A 1 189 ? -15.374 6.867 29.462 1.00 65.44 189 VAL A N 1
ATOM 1458 C CA . VAL A 1 189 ? -14.163 6.102 29.747 1.00 65.44 189 VAL A CA 1
ATOM 1459 C C . VAL A 1 189 ? -13.158 6.420 28.652 1.00 65.44 189 VAL A C 1
ATOM 1461 O O . VAL A 1 189 ? -13.014 5.664 27.691 1.00 65.44 189 VAL A O 1
ATOM 1464 N N . SER A 1 190 ? -12.506 7.579 28.722 1.00 59.91 190 SER A N 1
ATOM 1465 C CA . SER A 1 190 ? -11.651 7.985 27.610 1.00 59.91 190 SER A CA 1
ATOM 1466 C C . SER A 1 190 ? -10.507 8.914 27.999 1.00 59.91 190 SER A C 1
ATOM 1468 O O . SER A 1 190 ? -10.682 10.124 28.117 1.00 59.91 190 SER A O 1
ATOM 1470 N N . GLU A 1 191 ? -9.300 8.354 28.042 1.00 67.88 191 GLU A N 1
ATOM 1471 C CA . GLU A 1 191 ? -8.076 9.091 27.731 1.00 67.88 191 GLU A CA 1
ATOM 1472 C C . GLU A 1 191 ? -7.990 9.262 26.198 1.00 67.88 191 GLU A C 1
ATOM 1474 O O . GLU A 1 191 ? -8.387 8.367 25.448 1.00 67.88 191 GLU A O 1
ATOM 1479 N N . ARG A 1 192 ? -7.536 10.426 25.713 1.00 80.25 192 ARG A N 1
ATOM 1480 C CA . ARG A 1 192 ? -7.466 10.760 24.276 1.00 80.25 192 ARG A CA 1
ATOM 1481 C C . ARG A 1 192 ? -6.746 9.657 23.486 1.00 80.25 192 ARG A C 1
ATOM 1483 O O . ARG A 1 192 ? -5.678 9.198 23.890 1.00 80.25 192 ARG A O 1
ATOM 1490 N N . ALA A 1 193 ? -7.292 9.254 22.339 1.00 84.12 193 ALA A N 1
ATOM 1491 C CA . ALA A 1 193 ? -6.685 8.200 21.532 1.00 84.12 193 ALA A CA 1
ATOM 1492 C C . ALA A 1 193 ? -5.361 8.672 20.904 1.00 84.12 193 ALA A C 1
ATOM 1494 O O . ALA A 1 193 ? -5.249 9.801 20.422 1.00 84.12 193 ALA A O 1
ATOM 1495 N N . ASP A 1 194 ? -4.357 7.789 20.836 1.00 86.00 194 ASP A N 1
ATOM 1496 C CA . ASP A 1 194 ? -3.102 8.106 20.145 1.00 86.00 194 ASP A CA 1
ATOM 1497 C C . ASP A 1 194 ? -3.305 8.130 18.620 1.00 86.00 194 ASP A C 1
ATOM 1499 O O . ASP A 1 194 ? -3.346 7.087 17.951 1.00 86.00 194 ASP A O 1
ATOM 1503 N N . THR A 1 195 ? -3.409 9.339 18.068 1.00 91.19 195 THR A N 1
ATOM 1504 C CA . THR A 1 195 ? -3.569 9.616 16.634 1.00 91.19 195 THR A CA 1
ATOM 1505 C C . THR A 1 195 ? -2.241 9.819 15.899 1.00 91.19 195 THR A C 1
ATOM 1507 O O . THR A 1 195 ? -2.237 10.165 14.714 1.00 91.19 195 THR A O 1
ATOM 1510 N N . ARG A 1 196 ? -1.090 9.617 16.553 1.00 90.62 196 ARG A N 1
ATOM 1511 C CA . ARG A 1 196 ? 0.209 9.713 15.875 1.00 90.62 196 ARG A CA 1
ATOM 1512 C C . ARG A 1 196 ? 0.354 8.570 14.869 1.00 90.62 196 ARG A C 1
ATOM 1514 O O . ARG A 1 196 ? 0.059 7.409 15.158 1.00 90.62 196 ARG A O 1
ATOM 1521 N N . CYS A 1 197 ? 0.779 8.916 13.660 1.00 90.50 197 CYS A N 1
ATOM 1522 C CA . CYS A 1 197 ? 1.035 7.988 12.562 1.00 90.50 197 CYS A CA 1
ATOM 1523 C C . CYS A 1 197 ? 2.029 8.613 11.575 1.00 90.50 197 CYS A C 1
ATOM 1525 O O . CYS A 1 197 ? 2.171 9.837 11.524 1.00 90.50 197 CYS A O 1
ATOM 1527 N N . TRP A 1 198 ? 2.707 7.786 10.780 1.00 87.31 198 TRP A N 1
ATOM 1528 C CA . TRP A 1 198 ? 3.519 8.275 9.669 1.00 87.31 198 TRP A CA 1
ATOM 1529 C C . TRP A 1 198 ? 2.614 8.783 8.547 1.00 87.31 198 TRP A C 1
ATOM 1531 O O . TRP A 1 198 ? 1.987 8.010 7.831 1.00 87.31 198 TRP A O 1
ATOM 1541 N N . ARG A 1 199 ? 2.534 10.110 8.413 1.00 84.62 199 ARG A N 1
ATOM 1542 C CA . ARG A 1 199 ? 1.645 10.798 7.459 1.00 84.62 199 ARG A CA 1
ATOM 1543 C C . ARG A 1 199 ? 2.234 10.931 6.053 1.00 84.62 199 ARG A C 1
ATOM 1545 O O . ARG A 1 199 ? 1.505 11.341 5.148 1.00 84.62 199 ARG A O 1
ATOM 1552 N N . THR A 1 200 ? 3.525 10.635 5.916 1.00 87.38 200 THR A N 1
ATOM 1553 C CA . THR A 1 200 ? 4.327 10.743 4.689 1.00 87.38 200 THR A CA 1
ATOM 1554 C C . THR A 1 200 ? 4.393 9.442 3.898 1.00 87.38 200 THR A C 1
ATOM 1556 O O . THR A 1 200 ? 4.861 9.456 2.767 1.00 87.38 200 THR A O 1
ATOM 1559 N N . LEU A 1 201 ? 3.925 8.321 4.461 1.00 92.25 201 LEU A N 1
ATOM 1560 C CA . LEU A 1 201 ? 3.839 7.077 3.704 1.00 92.25 201 LEU A CA 1
ATOM 1561 C C . LEU A 1 201 ? 2.820 7.204 2.560 1.00 92.25 201 LEU A C 1
ATOM 1563 O O . LEU A 1 201 ? 1.779 7.851 2.743 1.00 92.25 201 LEU A O 1
ATOM 1567 N N . PRO A 1 202 ? 3.073 6.553 1.411 1.00 94.12 202 PRO A N 1
ATOM 1568 C CA . PRO A 1 202 ? 2.086 6.463 0.350 1.00 94.12 202 PRO A CA 1
ATOM 1569 C C . PRO A 1 202 ? 0.922 5.552 0.747 1.00 94.12 202 PRO A C 1
ATOM 1571 O O . PRO A 1 202 ? 0.996 4.786 1.710 1.00 94.12 202 PRO A O 1
ATOM 1574 N N . ALA A 1 203 ? -0.162 5.605 -0.021 1.00 94.00 203 ALA A N 1
ATOM 1575 C CA . ALA A 1 203 ? -1.274 4.675 0.140 1.00 94.00 203 ALA A CA 1
ATOM 1576 C C . ALA A 1 203 ? -0.948 3.286 -0.405 1.00 94.00 203 ALA A C 1
ATOM 1578 O O . ALA A 1 203 ? -1.361 2.283 0.183 1.00 94.00 203 ALA A O 1
ATOM 1579 N N . GLN A 1 204 ? -0.213 3.235 -1.515 1.00 94.62 204 GLN A N 1
ATOM 1580 C CA . GLN A 1 204 ? 0.264 2.013 -2.148 1.00 94.62 204 GLN A CA 1
ATOM 1581 C C . GLN A 1 204 ? 1.713 2.181 -2.606 1.00 94.62 204 GLN A C 1
ATOM 1583 O O . GLN A 1 204 ? 2.118 3.255 -3.045 1.00 94.62 204 GLN A O 1
ATOM 1588 N N . ILE A 1 205 ? 2.474 1.092 -2.557 1.00 95.62 205 ILE A N 1
ATOM 1589 C CA . ILE A 1 205 ? 3.746 0.967 -3.269 1.00 95.62 205 ILE A CA 1
ATOM 1590 C C . ILE A 1 205 ? 3.474 0.082 -4.478 1.00 95.62 205 ILE A C 1
ATOM 1592 O O . ILE A 1 205 ? 3.026 -1.060 -4.330 1.00 95.62 205 ILE A O 1
ATOM 1596 N N . GLN A 1 206 ? 3.707 0.618 -5.671 1.00 96.25 206 GLN A N 1
ATOM 1597 C CA . GLN A 1 206 ? 3.575 -0.123 -6.917 1.00 96.25 206 GLN A CA 1
ATOM 1598 C C . GLN A 1 206 ? 4.940 -0.332 -7.559 1.00 96.25 206 GLN A C 1
ATOM 1600 O O . GLN A 1 206 ? 5.826 0.508 -7.437 1.00 96.25 206 GLN A O 1
ATOM 1605 N N . LEU A 1 207 ? 5.104 -1.458 -8.239 1.00 97.00 207 LEU A N 1
ATOM 1606 C CA . LEU A 1 207 ? 6.331 -1.817 -8.934 1.00 97.00 207 LEU A CA 1
ATOM 1607 C C . LEU A 1 207 ? 6.035 -2.026 -10.409 1.00 97.00 207 LEU A C 1
ATOM 1609 O O . LEU A 1 207 ? 5.012 -2.610 -10.761 1.00 97.00 207 LEU A O 1
ATOM 1613 N N . ALA A 1 208 ? 6.940 -1.588 -11.269 1.00 96.25 208 ALA A N 1
ATOM 1614 C CA . ALA A 1 208 ? 6.955 -1.973 -12.669 1.00 96.25 208 ALA A CA 1
ATOM 1615 C C . ALA A 1 208 ? 8.376 -2.395 -13.035 1.00 96.25 208 ALA A C 1
ATOM 1617 O O . ALA A 1 208 ? 9.327 -1.699 -12.678 1.00 96.25 208 ALA A O 1
ATOM 1618 N N . ARG A 1 209 ? 8.526 -3.525 -13.728 1.00 94.62 209 ARG A N 1
ATOM 1619 C CA . ARG A 1 209 ? 9.831 -3.981 -14.212 1.00 94.62 209 ARG A CA 1
ATOM 1620 C C . ARG A 1 209 ? 9.829 -4.134 -15.727 1.00 94.62 209 ARG A C 1
ATOM 1622 O O . ARG A 1 209 ? 8.861 -4.651 -16.284 1.00 94.62 209 ARG A O 1
ATOM 1629 N N . LEU A 1 210 ? 10.923 -3.712 -16.356 1.00 93.44 210 LEU A N 1
ATOM 1630 C CA . LEU A 1 210 ? 11.258 -4.007 -17.748 1.00 93.44 210 LEU A CA 1
ATOM 1631 C C . LEU A 1 210 ? 12.638 -4.668 -17.814 1.00 93.44 210 LEU A C 1
ATOM 1633 O O . LEU A 1 210 ? 13.526 -4.298 -17.045 1.00 93.44 210 LEU A O 1
ATOM 1637 N N . HIS A 1 211 ? 12.810 -5.608 -18.740 1.00 91.50 211 HIS A N 1
ATOM 1638 C CA . HIS A 1 211 ? 14.121 -6.120 -19.139 1.00 91.50 211 HIS A CA 1
ATOM 1639 C C . HIS A 1 211 ? 14.466 -5.485 -20.485 1.00 91.50 211 HIS A C 1
ATOM 1641 O O . HIS A 1 211 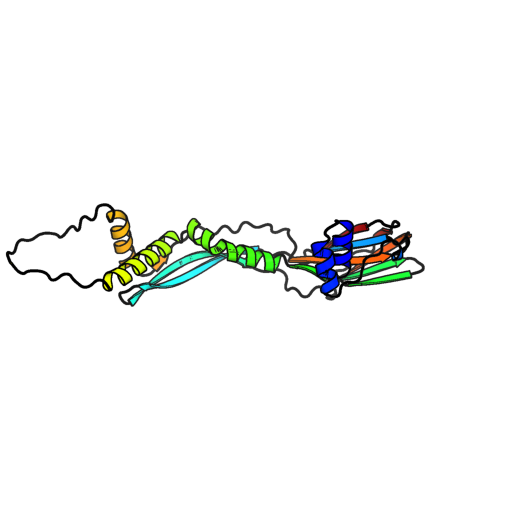? 13.647 -5.522 -21.402 1.00 91.50 211 HIS A O 1
ATOM 1647 N N . LEU A 1 212 ? 15.622 -4.832 -20.563 1.00 92.12 212 LEU A N 1
ATOM 1648 C CA . LEU A 1 212 ? 16.012 -3.960 -21.671 1.00 92.12 212 LEU A CA 1
ATOM 1649 C C . LEU A 1 212 ? 17.465 -4.247 -22.062 1.00 92.12 212 LEU A C 1
ATOM 1651 O O . LEU A 1 212 ? 18.285 -4.476 -21.167 1.00 92.12 212 LEU A O 1
ATOM 1655 N N . PRO A 1 213 ? 17.822 -4.209 -23.357 1.00 93.00 213 PRO A N 1
ATOM 1656 C CA . PRO A 1 213 ? 19.220 -4.194 -23.770 1.00 93.00 213 PRO A CA 1
ATOM 1657 C C . PRO A 1 213 ? 19.990 -3.045 -23.101 1.00 93.00 213 PRO A C 1
ATOM 1659 O O . PRO A 1 213 ? 19.392 -1.993 -22.843 1.00 93.00 213 PRO A O 1
ATOM 1662 N N . PRO A 1 214 ? 21.295 -3.211 -22.828 1.00 93.75 214 PRO A N 1
ATOM 1663 C CA . PRO A 1 214 ? 22.119 -2.135 -22.293 1.00 93.75 214 PRO A CA 1
ATOM 1664 C C . PRO A 1 214 ? 22.092 -0.907 -23.208 1.00 93.75 214 PRO A C 1
ATOM 1666 O O . PRO A 1 214 ? 22.179 -1.047 -24.427 1.00 93.75 214 PRO A O 1
ATOM 1669 N N . GLY A 1 215 ? 21.967 0.284 -22.629 1.00 94.50 215 GLY A N 1
ATOM 1670 C CA . GLY A 1 215 ? 21.860 1.531 -23.383 1.00 94.50 215 GLY A CA 1
ATOM 1671 C C . GLY A 1 215 ? 21.164 2.650 -22.613 1.00 94.50 215 GLY A C 1
ATOM 1672 O O . GLY A 1 215 ? 20.757 2.479 -21.460 1.00 94.50 215 GLY A O 1
ATOM 1673 N N . GLU A 1 216 ? 21.022 3.800 -23.265 1.00 96.31 216 GLU A N 1
ATOM 1674 C CA . GLU A 1 216 ? 20.325 4.965 -22.721 1.00 96.31 216 GLU A CA 1
ATOM 1675 C C . GLU A 1 216 ? 18.854 4.974 -23.142 1.00 96.31 216 GLU A C 1
ATOM 1677 O O . GLU A 1 216 ? 18.519 4.794 -24.313 1.00 96.31 216 GLU A O 1
ATOM 1682 N N . TYR A 1 217 ? 17.970 5.212 -22.176 1.00 96.81 217 TYR A N 1
ATOM 1683 C CA . TYR A 1 217 ? 16.531 5.286 -22.397 1.00 96.81 217 TYR A CA 1
ATOM 1684 C C . TYR A 1 217 ? 15.957 6.548 -21.770 1.00 96.81 217 TYR A C 1
ATOM 1686 O O . TYR A 1 217 ? 16.350 6.970 -20.686 1.00 96.81 217 TYR A O 1
ATOM 1694 N N . SER A 1 218 ? 14.942 7.100 -22.414 1.00 97.31 218 SER A N 1
ATOM 1695 C CA . SER A 1 218 ? 14.071 8.117 -21.849 1.00 97.31 218 SER A CA 1
ATOM 1696 C C . SER A 1 218 ? 12.881 7.447 -21.163 1.00 97.31 218 SER A C 1
ATOM 1698 O O . SER A 1 218 ? 12.087 6.735 -21.787 1.00 97.31 218 SER A O 1
ATOM 1700 N N . LEU A 1 219 ? 12.780 7.636 -19.849 1.00 97.94 219 LEU A N 1
ATOM 1701 C CA . LEU A 1 219 ? 11.735 7.064 -19.011 1.00 97.94 219 LEU A CA 1
ATOM 1702 C C . LEU A 1 219 ? 10.554 8.026 -18.890 1.00 97.94 219 LEU A C 1
ATOM 1704 O O . LEU A 1 219 ? 10.707 9.182 -18.494 1.00 97.94 219 LEU A O 1
ATOM 1708 N N . ARG A 1 220 ? 9.351 7.512 -19.148 1.00 97.31 220 ARG A N 1
ATOM 1709 C CA . ARG A 1 220 ? 8.078 8.204 -18.922 1.00 97.31 220 ARG A CA 1
ATOM 1710 C C . ARG A 1 220 ? 7.170 7.355 -18.045 1.00 97.31 220 ARG A C 1
ATOM 1712 O O . ARG A 1 220 ? 6.979 6.164 -18.291 1.00 97.31 220 ARG A O 1
ATOM 1719 N N . VAL A 1 221 ? 6.571 7.986 -17.039 1.00 97.44 221 VAL A N 1
ATOM 1720 C CA . VAL A 1 221 ? 5.619 7.344 -16.125 1.00 97.44 221 VAL A CA 1
ATOM 1721 C C . VAL A 1 221 ? 4.353 8.181 -16.061 1.00 97.44 221 VAL A C 1
ATOM 1723 O O . VAL A 1 221 ? 4.407 9.372 -15.757 1.00 97.44 221 VAL A O 1
ATOM 1726 N N . SER A 1 222 ? 3.205 7.570 -16.342 1.00 96.19 222 SER A N 1
ATOM 1727 C CA . SER A 1 222 ? 1.909 8.245 -16.284 1.00 96.19 222 SER A CA 1
ATOM 1728 C C . SER A 1 222 ? 0.863 7.402 -15.577 1.00 96.19 222 SER A C 1
ATOM 1730 O O . SER A 1 222 ? 0.837 6.176 -15.690 1.00 96.19 222 SER A O 1
ATOM 1732 N N . ALA A 1 223 ? -0.010 8.065 -14.830 1.00 94.31 223 ALA A N 1
ATOM 1733 C CA . ALA A 1 223 ? -1.160 7.433 -14.220 1.00 94.31 223 ALA A CA 1
ATOM 1734 C C . ALA A 1 223 ? -2.281 7.234 -15.246 1.00 94.31 223 ALA A C 1
ATOM 1736 O O . ALA A 1 223 ? -2.538 8.085 -16.096 1.00 94.31 223 ALA A O 1
ATOM 1737 N N . ASN A 1 224 ? -2.986 6.112 -15.138 1.00 91.12 224 ASN A N 1
ATOM 1738 C CA . ASN A 1 224 ? -4.130 5.770 -15.983 1.00 91.12 224 ASN A CA 1
ATOM 1739 C C . ASN A 1 224 ? -5.321 6.736 -15.856 1.00 91.12 224 ASN A C 1
ATOM 1741 O O . ASN A 1 224 ? -6.155 6.774 -16.753 1.00 91.12 224 ASN A O 1
ATOM 1745 N N . ASP A 1 225 ? -5.414 7.485 -14.758 1.00 87.75 225 ASP A N 1
ATOM 1746 C CA . ASP A 1 225 ? -6.448 8.498 -14.523 1.00 87.75 225 ASP A CA 1
ATOM 1747 C C . ASP A 1 225 ? -6.079 9.885 -15.080 1.00 87.75 225 ASP A C 1
ATOM 1749 O O . ASP A 1 225 ? -6.859 10.824 -14.945 1.00 87.75 225 ASP A O 1
ATOM 1753 N N . GLY A 1 226 ? -4.889 10.031 -15.678 1.00 85.38 226 GLY A N 1
ATOM 1754 C CA . GLY A 1 226 ? -4.374 11.301 -16.194 1.00 85.38 226 GLY A CA 1
ATOM 1755 C C . GLY A 1 226 ? -3.952 12.307 -15.115 1.00 85.38 226 GLY A C 1
ATOM 1756 O O . GLY A 1 226 ? -3.472 13.385 -15.448 1.00 85.38 226 GLY A O 1
ATOM 1757 N N . GLY A 1 227 ? -4.084 11.978 -13.825 1.00 86.88 227 GLY A N 1
ATOM 1758 C CA . GLY A 1 227 ? -3.780 12.895 -12.720 1.00 86.88 227 GLY A CA 1
ATOM 1759 C C . GLY A 1 227 ? -2.284 13.068 -12.440 1.00 86.88 227 GLY A C 1
ATOM 1760 O O . GLY A 1 227 ? -1.881 14.012 -11.752 1.00 86.88 227 GLY A O 1
ATOM 1761 N N . PHE A 1 228 ? -1.452 12.171 -12.974 1.00 92.12 228 PHE A N 1
ATOM 1762 C CA . PHE A 1 228 ? -0.003 12.186 -12.811 1.00 92.12 228 PHE A CA 1
ATOM 1763 C C . PHE A 1 228 ? 0.708 11.875 -14.126 1.00 92.12 228 PHE A C 1
ATOM 1765 O O . PHE A 1 228 ? 0.407 10.886 -14.796 1.00 92.12 228 PHE A O 1
ATOM 1772 N N . GLN A 1 229 ? 1.713 12.687 -14.436 1.00 93.75 229 GLN A N 1
ATOM 1773 C CA . GLN A 1 229 ? 2.687 12.436 -15.482 1.00 93.75 229 GLN A CA 1
ATOM 1774 C C . GLN A 1 229 ? 4.041 12.942 -14.991 1.00 93.75 229 GLN A C 1
ATOM 1776 O O . GLN A 1 229 ? 4.163 14.093 -14.574 1.00 93.75 229 GLN A O 1
ATOM 1781 N N . MET A 1 230 ? 5.034 12.059 -14.997 1.00 93.38 230 MET A N 1
ATOM 1782 C CA . MET A 1 230 ? 6.418 12.400 -14.699 1.00 93.38 230 MET A CA 1
ATOM 1783 C C . MET A 1 230 ? 7.043 13.066 -15.927 1.00 93.38 230 MET A C 1
ATOM 1785 O O . MET A 1 230 ? 6.795 12.631 -17.056 1.00 93.38 230 MET A O 1
ATOM 1789 N N . SER A 1 231 ? 7.862 14.095 -15.706 1.00 90.19 231 SER A N 1
ATOM 1790 C CA . SER A 1 231 ? 8.738 14.625 -16.751 1.00 90.19 231 SER A CA 1
ATOM 1791 C C . SER A 1 231 ? 9.661 13.526 -17.262 1.00 90.19 231 SER A C 1
ATOM 1793 O O . SER A 1 231 ? 10.122 12.684 -16.493 1.00 90.19 231 SER A O 1
ATOM 1795 N N . GLU A 1 232 ? 9.917 13.533 -18.563 1.00 91.88 232 GLU A N 1
ATOM 1796 C CA . GLU A 1 232 ? 10.831 12.577 -19.171 1.00 91.88 232 GLU A CA 1
ATOM 1797 C C . GLU A 1 232 ? 12.217 12.677 -18.525 1.00 91.88 232 GLU A C 1
ATOM 1799 O O . GLU A 1 232 ? 12.730 13.776 -18.308 1.00 91.88 232 GLU A O 1
ATOM 1804 N N . SER A 1 233 ? 12.784 11.527 -18.162 1.00 93.56 233 SER A N 1
ATOM 1805 C CA . SER A 1 233 ? 14.063 11.451 -17.457 1.00 93.56 233 SER A CA 1
ATOM 1806 C C . SER A 1 233 ? 14.963 10.412 -18.114 1.00 93.56 233 SER A C 1
ATOM 1808 O O . SER A 1 233 ? 14.500 9.290 -18.338 1.00 93.56 233 SER A O 1
ATOM 1810 N N . PRO A 1 234 ? 16.239 10.730 -18.384 1.00 96.38 234 PRO A N 1
ATOM 1811 C CA . PRO A 1 234 ? 17.176 9.756 -18.919 1.00 96.38 234 PRO A CA 1
ATOM 1812 C C . PRO A 1 234 ? 17.514 8.703 -17.859 1.00 96.38 234 PRO A C 1
ATOM 1814 O O . PRO A 1 234 ? 17.610 9.008 -16.666 1.00 96.38 234 PRO A O 1
ATOM 1817 N N . VAL A 1 235 ? 17.674 7.458 -18.296 1.00 96.44 235 VAL A N 1
ATOM 1818 C CA . VAL A 1 235 ? 18.043 6.306 -17.474 1.00 96.44 235 VAL A CA 1
ATOM 1819 C C . VAL A 1 235 ? 19.005 5.427 -18.263 1.00 96.44 235 VAL A C 1
ATOM 1821 O O . VAL A 1 235 ? 18.697 4.991 -19.371 1.00 96.44 235 VAL A O 1
ATOM 1824 N N . GLU A 1 236 ? 20.152 5.130 -17.664 1.00 96.62 236 GLU A N 1
ATOM 1825 C CA . GLU A 1 236 ? 21.137 4.209 -18.221 1.00 96.62 236 GLU A CA 1
ATOM 1826 C C . GLU A 1 236 ? 20.867 2.779 -17.734 1.00 96.62 236 GLU A C 1
ATOM 1828 O O . GLU A 1 236 ? 20.730 2.504 -16.531 1.00 96.62 236 GLU A O 1
ATOM 1833 N N . ILE A 1 237 ? 20.789 1.849 -18.681 1.00 95.56 237 ILE A N 1
ATOM 1834 C CA . ILE A 1 237 ? 20.619 0.425 -18.421 1.00 95.56 237 ILE A CA 1
ATOM 1835 C C . ILE A 1 237 ? 21.941 -0.283 -18.671 1.00 95.56 237 ILE A C 1
ATOM 1837 O O . ILE A 1 237 ? 22.520 -0.209 -19.750 1.00 95.56 237 ILE A O 1
ATOM 1841 N N . ASN A 1 238 ? 22.391 -1.010 -17.654 1.00 93.06 238 ASN A N 1
ATOM 1842 C CA . ASN A 1 238 ? 23.628 -1.773 -17.681 1.00 93.06 238 ASN A CA 1
ATOM 1843 C C . ASN A 1 238 ? 23.331 -3.272 -17.788 1.00 93.06 238 ASN A C 1
ATOM 1845 O O . ASN A 1 238 ? 22.401 -3.768 -17.145 1.00 93.06 238 ASN A O 1
ATOM 1849 N N . SER A 1 239 ? 24.166 -3.998 -18.536 1.00 90.94 239 SER A N 1
ATOM 1850 C CA . SER A 1 239 ? 24.061 -5.456 -18.676 1.00 90.94 239 SER A CA 1
ATOM 1851 C C . SER A 1 239 ? 24.055 -6.146 -17.313 1.00 90.94 239 SER A C 1
ATOM 1853 O O . SER A 1 239 ? 24.888 -5.850 -16.450 1.00 90.94 239 SER A O 1
ATOM 1855 N N . ARG A 1 240 ? 23.084 -7.046 -17.109 1.00 85.75 240 ARG A N 1
ATOM 1856 C CA . ARG A 1 240 ? 22.909 -7.873 -15.902 1.00 85.75 240 ARG A CA 1
ATOM 1857 C C . ARG A 1 240 ? 22.834 -7.086 -14.590 1.00 85.75 240 ARG A C 1
ATOM 1859 O O . ARG A 1 240 ? 23.082 -7.631 -13.513 1.00 85.75 240 ARG A O 1
ATOM 1866 N N . ARG A 1 241 ? 22.481 -5.799 -14.647 1.00 88.94 241 ARG A N 1
ATOM 1867 C CA . ARG A 1 241 ? 22.279 -4.945 -13.469 1.00 88.94 241 ARG A CA 1
ATOM 1868 C C . ARG A 1 241 ? 20.833 -4.492 -13.367 1.00 88.94 241 ARG A C 1
ATOM 1870 O O . ARG A 1 241 ? 20.138 -4.342 -14.366 1.00 88.94 241 ARG A O 1
ATOM 1877 N N . THR A 1 242 ? 20.384 -4.270 -12.132 1.00 92.06 242 THR A N 1
ATOM 1878 C CA . THR A 1 242 ? 19.091 -3.630 -11.868 1.00 92.06 242 THR A CA 1
ATOM 1879 C C . THR A 1 242 ? 19.298 -2.142 -11.617 1.00 92.06 242 THR A C 1
ATOM 1881 O O . THR A 1 242 ? 19.916 -1.765 -10.623 1.00 92.06 242 THR A O 1
ATOM 1884 N N . THR A 1 243 ? 18.750 -1.310 -12.494 1.00 95.19 243 THR A N 1
ATOM 1885 C CA . THR A 1 243 ? 18.617 0.132 -12.297 1.00 95.19 243 THR A CA 1
ATOM 1886 C C . THR A 1 243 ? 17.300 0.408 -11.573 1.00 95.19 243 THR A C 1
ATOM 1888 O O . THR A 1 243 ? 16.243 -0.076 -11.985 1.00 95.19 243 THR A O 1
ATOM 1891 N N . PHE A 1 244 ? 17.354 1.174 -10.482 1.00 96.38 244 PHE A N 1
ATOM 1892 C CA . PHE A 1 244 ? 16.182 1.536 -9.684 1.00 96.38 244 PHE A CA 1
ATOM 1893 C C . PHE A 1 244 ? 15.792 2.987 -9.944 1.00 96.38 244 PHE A C 1
ATOM 1895 O O . PHE A 1 244 ? 16.634 3.877 -9.857 1.00 96.38 244 PHE A O 1
ATOM 1902 N N . VAL A 1 245 ? 14.506 3.230 -10.195 1.00 97.06 245 VAL A N 1
ATOM 1903 C CA . VAL A 1 245 ? 13.945 4.584 -10.284 1.00 97.06 245 VAL A CA 1
ATOM 1904 C C . VAL A 1 245 ? 12.784 4.705 -9.312 1.00 97.06 245 VAL 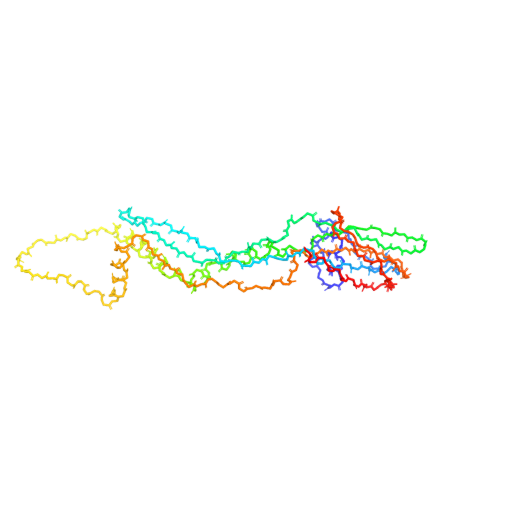A C 1
ATOM 1906 O O . VAL A 1 245 ? 11.868 3.886 -9.335 1.00 97.06 245 VAL A O 1
ATOM 1909 N N . ILE A 1 246 ? 12.815 5.729 -8.462 1.00 96.88 246 ILE A N 1
ATOM 1910 C CA . ILE A 1 246 ? 11.734 6.027 -7.521 1.00 96.88 246 ILE A CA 1
ATOM 1911 C C . ILE A 1 246 ? 10.887 7.158 -8.099 1.00 96.88 246 ILE A C 1
ATOM 1913 O O . ILE A 1 246 ? 11.407 8.211 -8.458 1.00 96.88 246 ILE A O 1
ATOM 1917 N N . VAL A 1 247 ? 9.578 6.939 -8.163 1.00 96.31 247 VAL A N 1
ATOM 1918 C CA . VAL A 1 247 ? 8.590 7.908 -8.637 1.00 96.31 247 VAL A CA 1
ATOM 1919 C C . VAL A 1 247 ? 7.637 8.228 -7.496 1.00 96.31 247 VAL A C 1
ATOM 1921 O O . VAL A 1 247 ? 6.980 7.338 -6.954 1.00 96.31 247 VAL A O 1
ATOM 1924 N N . ASP A 1 248 ? 7.555 9.505 -7.142 1.00 94.19 248 ASP A N 1
ATOM 1925 C CA . ASP A 1 248 ? 6.686 9.992 -6.076 1.00 94.19 248 ASP A CA 1
ATOM 1926 C C . ASP A 1 248 ? 5.414 10.629 -6.657 1.00 94.19 248 ASP A C 1
ATOM 1928 O O . ASP A 1 248 ? 5.448 11.689 -7.284 1.00 94.19 248 ASP A O 1
ATOM 1932 N N . ASP A 1 249 ? 4.279 9.965 -6.447 1.00 92.25 249 ASP A N 1
ATOM 1933 C CA . ASP A 1 249 ? 2.936 10.464 -6.731 1.00 92.25 249 ASP A CA 1
ATOM 1934 C C . ASP A 1 249 ? 2.074 10.439 -5.456 1.00 92.25 249 ASP A C 1
ATOM 1936 O O . ASP A 1 249 ? 0.970 9.890 -5.422 1.00 92.25 249 ASP A O 1
ATOM 1940 N N . VAL A 1 250 ? 2.570 11.034 -4.367 1.00 84.25 250 VAL A N 1
ATOM 1941 C CA . VAL A 1 250 ? 1.868 11.118 -3.067 1.00 84.25 250 VAL A CA 1
ATOM 1942 C C . VAL A 1 250 ? 0.816 12.251 -3.044 1.00 84.25 250 VAL A C 1
ATOM 1944 O O . VAL A 1 250 ? 0.574 12.913 -2.032 1.00 84.25 250 VAL A O 1
ATOM 1947 N N . ARG A 1 251 ? 0.147 12.499 -4.174 1.00 76.25 251 ARG A N 1
ATOM 1948 C CA . ARG A 1 251 ? -0.900 13.526 -4.294 1.00 76.25 251 ARG A CA 1
ATOM 1949 C C . ARG A 1 251 ? -2.263 13.063 -3.785 1.00 76.25 251 ARG A C 1
ATOM 1951 O O . ARG A 1 251 ? -2.584 11.857 -3.861 1.00 76.25 251 ARG A O 1
#

Sequence (251 aa):
LDDLVRTATLMQFSEERDRFLAAGGHPYDPATEGDLGSLLVVIYAGKGPIKVETRTRVSIPDSSGIVHTFTVALPKFQPRYQGRRRYKVVAASPDDSLTTRSVVAADITTLAEKSLNDRLGLIYLKSGGRALLKFLAAEKIKSKWKSKPKKKKKPNGKTDNAEETEEDSGGSFLGNFFKSLFVDAVVEVSERADTRCWRTLPAQIQLARLHLPPGEYSLRVSANDGGFQMSESPVEINSRRTTFVIVDDVR

pLDDT: mean 79.44, std 19.71, range [23.91, 97.94]